Protein AF-0000000074394369 (afdb_homodimer)

Sequence (356 aa):
MKCSRYSTLLLHHICLQVWLAVSLITDALAASGQALIASSVSKGNYRSVKDITYFVLNIGFVMGVTLAAILGVSFGSIVTLFTKDIGVLAIARTGVLFVSASQPLNAFAFIVDGLHYGVSDFPYAAYSMMLVGILSSVIATCYEMASKDVARNTVAAKVAELLMRGLVFYFFALLFPFMKCSRYSTLLLHHICLQVWLAVSLITDALAASGQALIASSVSKGNYRSVKDITYFVLNIGFVMGVTLAAILGVSFGSIVTLFTKDIGVLAIARTGVLFVSASQPLNAFAFIVDGLHYGVSDFPYAAYSMMLVGILSSVIATCYEMASKDVARNTVAAKVAELLMRGLVFYFFALLFPF

InterPro domains:
  IPR044644 Multi antimicrobial extrusion protein DinF-like [PTHR42893] (12-144)

Nearest PDB structures (foldseek):
  6fhz-assembly1_A  TM=9.020E-01  e=2.696E-03  Pyrococcus furiosus DSM 3638
  3w4t-assembly1_A  TM=9.101E-01  e=5.252E-03  Pyrococcus furiosus DSM 3638
  7php-assembly1_A  TM=9.326E-01  e=1.362E-02  Vibrio cholerae RC385
  3vvo-assembly1_A  TM=8.816E-01  e=1.180E-02  Pyrococcus furiosus
  4mlb-assembly1_C  TM=8.398E-01  e=1.125E-02  Pyrococcus furiosus

Organism: Lactuca sativa (NCBI:txid4236)

pLDDT: mean 81.97, std 13.82, range [38.97, 98.06]

Radius of gyration: 20.99 Å; Cα contacts (8 Å, |Δi|>4): 431; chains: 2; bounding box: 43×58×52 Å

Solvent-accessible surface area (backbone atoms only — not comparable to full-atom values): 17787 Å² total; per-residue (Å²): 130,81,71,44,72,49,27,54,50,50,44,51,50,51,43,50,51,52,40,54,59,57,45,48,59,43,41,51,52,12,49,52,45,10,27,52,34,11,24,26,56,63,71,67,37,60,70,57,38,56,53,49,51,52,51,48,50,52,54,30,44,52,48,11,48,51,49,19,54,51,34,58,71,41,41,67,62,51,50,57,74,74,44,85,52,64,57,32,61,75,51,43,69,73,48,32,57,52,54,8,70,43,27,37,42,47,21,51,42,40,33,53,48,21,48,33,48,15,72,64,41,52,65,60,53,51,52,52,50,49,50,28,50,52,54,22,51,52,49,33,54,52,37,53,72,68,40,90,51,61,70,64,34,52,46,51,24,51,51,51,23,44,50,42,37,36,50,53,48,51,50,44,46,67,72,54,58,128,129,81,72,44,72,50,28,54,52,51,43,51,51,51,44,50,51,53,42,53,58,56,46,48,59,42,41,49,53,11,50,52,44,11,25,53,34,9,23,27,56,64,71,66,36,60,70,56,38,56,54,48,50,54,50,50,52,51,52,32,46,54,48,12,48,51,49,18,56,52,34,59,71,40,41,68,62,51,51,58,73,74,44,83,54,65,57,31,63,73,51,43,70,74,47,30,56,52,54,10,70,42,28,36,44,48,22,50,43,40,33,53,47,20,48,32,47,14,72,63,41,51,65,61,51,50,52,52,50,49,52,28,50,52,54,24,50,52,48,35,53,51,38,53,72,66,40,90,52,59,69,63,36,51,47,51,24,51,52,51,24,45,52,43,38,36,47,52,49,52,51,44,46,68,72,55,59,127

Secondary structure (DSSP, 8-state):
----HHHHHHHHHHHHHHHHHHHHHHHHHHHHHHHHHHHHHHTT-HHHHHHHHHHHHHHHHHHHHHHHHHHHHHHHHHHHHH---HHHHHHTHHHHHHHHHTHHHHHHHHHHHHHHHHTT-HHHHHHHHHHHHHHHHHHHHHHHHH-S-HHHHHHHHHHHHHHHHHHHHHHHHHHS--/----HHHHHHHHHHHHHHHHHHHHHHHHHHHHHHHHHHHHHHTT-HHHHHHHHHHHHHHHHHHHHHHHHHHHHHHHHHHHHH---HHHHHHTHHHHHHHHHTHHHHHHHHHHHHHHHHTT-HHHHHHHHHHHHHHHHHHHHHHHHH-S-HHHHHHHHHHHHHHHHHHHHHHHHHHS--

Structure (mmCIF, N/CA/C/O backbone):
data_AF-0000000074394369-model_v1
#
loop_
_entity.id
_entity.type
_entity.pdbx_description
1 polymer 'Protein DETOXIFICATION'
#
loop_
_atom_site.group_PDB
_atom_site.id
_atom_site.type_symbol
_atom_site.label_atom_id
_atom_site.label_alt_id
_atom_site.label_comp_id
_atom_site.label_asym_id
_atom_site.label_entity_id
_atom_site.label_seq_id
_atom_site.pdbx_PDB_ins_code
_atom_site.Cartn_x
_atom_site.Cartn_y
_atom_site.Cartn_z
_atom_site.occupancy
_atom_site.B_iso_or_equiv
_atom_site.auth_seq_id
_atom_site.auth_comp_id
_atom_site.auth_asym_id
_atom_site.auth_atom_id
_atom_site.pdbx_PDB_model_num
ATOM 1 N N . MET A 1 1 ? 12.969 28.469 16.016 1 38.97 1 MET A N 1
ATOM 2 C CA . MET A 1 1 ? 11.727 28.562 15.242 1 38.97 1 MET A CA 1
ATOM 3 C C . MET A 1 1 ? 10.867 27.312 15.438 1 38.97 1 MET A C 1
ATOM 5 O O . MET A 1 1 ? 11.344 26.203 15.25 1 38.97 1 MET A O 1
ATOM 9 N N . LYS A 1 2 ? 10.039 27.312 16.359 1 51.91 2 LYS A N 1
ATOM 10 C CA . LYS A 1 2 ? 9.266 26.188 16.875 1 51.91 2 LYS A CA 1
ATOM 11 C C . LYS A 1 2 ? 8.523 25.469 15.766 1 51.91 2 LYS A C 1
ATOM 13 O O . LYS A 1 2 ? 7.793 26.094 14.984 1 51.91 2 LYS A O 1
ATOM 18 N N . CYS A 1 3 ? 9.07 24.438 15.289 1 58.81 3 CYS A N 1
ATOM 19 C CA . CYS A 1 3 ? 8.453 23.641 14.25 1 58.81 3 CYS A CA 1
ATOM 20 C C . CYS A 1 3 ? 6.98 23.375 14.562 1 58.81 3 CYS A C 1
ATOM 22 O O . CYS A 1 3 ? 6.652 22.828 15.617 1 58.81 3 CYS A O 1
ATOM 24 N N . SER A 1 4 ? 6.109 24.078 13.812 1 82.19 4 SER A N 1
ATOM 25 C CA . SER A 1 4 ? 4.664 24.016 14.016 1 82.19 4 SER A CA 1
ATOM 26 C C . SER A 1 4 ? 4.133 22.609 13.805 1 82.19 4 SER A C 1
ATOM 28 O O . SER A 1 4 ? 4.809 21.766 13.195 1 82.19 4 SER A O 1
ATOM 30 N N . ARG A 1 5 ? 3.158 22.219 14.555 1 83.94 5 ARG A N 1
ATOM 31 C CA . ARG A 1 5 ? 2.469 20.938 14.375 1 83.94 5 ARG A CA 1
ATOM 32 C C . ARG A 1 5 ? 2.146 20.688 12.906 1 83.94 5 ARG A C 1
ATOM 34 O O . ARG A 1 5 ? 2.189 19.547 12.445 1 83.94 5 ARG A O 1
ATOM 41 N N . TYR A 1 6 ? 1.922 21.734 12.227 1 87.69 6 TYR A N 1
ATOM 42 C CA . TYR A 1 6 ? 1.624 21.625 10.797 1 87.69 6 TYR A CA 1
ATOM 43 C C . TYR A 1 6 ? 2.846 21.156 10.023 1 87.69 6 TYR A C 1
ATOM 45 O O . TYR A 1 6 ? 2.748 20.234 9.203 1 87.69 6 TYR A O 1
ATOM 53 N N . SER A 1 7 ? 3.936 21.766 10.289 1 88.62 7 SER A N 1
ATOM 54 C CA . SER A 1 7 ? 5.156 21.438 9.562 1 88.62 7 SER A CA 1
ATOM 55 C C . SER A 1 7 ? 5.574 20 9.805 1 88.62 7 SER A C 1
ATOM 57 O O . SER A 1 7 ? 6 19.297 8.875 1 88.62 7 SER A O 1
ATOM 59 N N . THR A 1 8 ? 5.414 19.547 11.008 1 86.31 8 THR A N 1
ATOM 60 C CA . THR A 1 8 ? 5.77 18.188 11.352 1 86.31 8 THR A CA 1
ATOM 61 C C . THR A 1 8 ? 4.828 17.188 10.664 1 86.31 8 THR A C 1
ATOM 63 O O . THR A 1 8 ? 5.277 16.188 10.109 1 86.31 8 THR A O 1
ATOM 66 N N . LEU A 1 9 ? 3.555 17.5 10.719 1 88.19 9 LEU A N 1
ATOM 67 C CA . LEU A 1 9 ? 2.572 16.625 10.086 1 88.19 9 LEU A CA 1
ATOM 68 C C . LEU A 1 9 ? 2.787 16.562 8.578 1 88.19 9 LEU A C 1
ATOM 70 O O . LEU A 1 9 ? 2.693 15.5 7.969 1 88.19 9 LEU A O 1
ATOM 74 N N . LEU A 1 10 ? 3.059 17.656 7.992 1 89.81 10 LEU A N 1
ATOM 75 C CA . LEU A 1 10 ? 3.266 17.719 6.547 1 89.81 10 LEU A CA 1
ATOM 76 C C . LEU A 1 10 ? 4.516 16.938 6.148 1 89.81 10 LEU A C 1
ATOM 78 O O . LEU A 1 10 ? 4.512 16.203 5.156 1 89.81 10 LEU A O 1
ATOM 82 N N . LEU A 1 11 ? 5.52 17.109 6.891 1 89.31 11 LEU A N 1
ATOM 83 C CA . LEU A 1 11 ? 6.727 16.344 6.594 1 89.31 11 LEU A CA 1
ATOM 84 C C . LEU A 1 11 ? 6.461 14.844 6.691 1 89.31 11 LEU A C 1
ATOM 86 O O . LEU A 1 11 ? 6.887 14.078 5.828 1 89.31 11 LEU A O 1
ATOM 90 N N . HIS A 1 12 ? 5.766 14.438 7.746 1 87 12 HIS A N 1
ATOM 91 C CA . HIS A 1 12 ? 5.422 13.023 7.898 1 87 12 HIS A CA 1
ATOM 92 C C . HIS A 1 12 ? 4.605 12.523 6.711 1 87 12 HIS A C 1
ATOM 94 O O . HIS A 1 12 ? 4.824 11.414 6.23 1 87 12 HIS A O 1
ATOM 100 N N . HIS A 1 13 ? 3.73 13.281 6.324 1 88 13 HIS A N 1
ATOM 101 C CA . HIS A 1 13 ? 2.916 12.93 5.168 1 88 13 HIS A CA 1
ATOM 102 C C . HIS A 1 13 ? 3.775 12.742 3.92 1 88 13 HIS A C 1
ATOM 104 O O . HIS A 1 13 ? 3.59 11.781 3.168 1 88 13 HIS A O 1
ATOM 110 N N . ILE A 1 14 ? 4.672 13.648 3.699 1 89.69 14 ILE A N 1
ATOM 111 C CA . ILE A 1 14 ? 5.562 13.562 2.547 1 89.69 14 ILE A CA 1
ATOM 112 C C . ILE A 1 14 ? 6.418 12.305 2.645 1 89.69 14 ILE A C 1
ATOM 114 O O . ILE A 1 14 ? 6.57 11.57 1.663 1 89.69 14 ILE A O 1
ATOM 118 N N . CYS A 1 15 ? 6.914 12.055 3.83 1 89.5 15 CYS A N 1
ATOM 119 C CA . CYS A 1 15 ? 7.719 10.859 4.047 1 89.5 15 CYS A CA 1
ATOM 120 C C . CYS A 1 15 ? 6.93 9.602 3.703 1 89.5 15 CYS A C 1
ATOM 122 O O . CYS A 1 15 ? 7.434 8.719 3.014 1 89.5 15 CYS A O 1
ATOM 124 N N . LEU A 1 16 ? 5.711 9.578 4.133 1 87.12 16 LEU A N 1
ATOM 125 C CA . LEU A 1 16 ? 4.867 8.414 3.881 1 87.12 16 LEU A CA 1
ATOM 126 C C . LEU A 1 16 ? 4.59 8.258 2.389 1 87.12 16 LEU A C 1
ATOM 128 O O . LEU A 1 16 ? 4.594 7.145 1.868 1 87.12 16 LEU A O 1
ATOM 132 N N . GLN A 1 17 ? 4.371 9.297 1.741 1 88.5 17 GLN A N 1
ATOM 133 C CA . GLN A 1 17 ? 4.07 9.242 0.314 1 88.5 17 GLN A CA 1
ATOM 134 C C . GLN A 1 17 ? 5.262 8.719 -0.478 1 88.5 17 GLN A C 1
ATOM 136 O O . GLN A 1 17 ? 5.105 7.867 -1.355 1 88.5 17 GLN A O 1
ATOM 141 N N . VAL A 1 18 ? 6.371 9.25 -0.17 1 91.19 18 VAL A N 1
ATOM 142 C CA . VAL A 1 18 ? 7.578 8.82 -0.868 1 91.19 18 VAL A CA 1
ATOM 143 C C . VAL A 1 18 ? 7.879 7.359 -0.521 1 91.19 18 VAL A C 1
ATOM 145 O O . VAL A 1 18 ? 8.211 6.562 -1.399 1 91.19 18 VAL A O 1
ATOM 148 N N . TRP A 1 19 ? 7.695 7.074 0.714 1 89.12 19 TRP A N 1
ATOM 149 C CA . TRP A 1 19 ? 7.922 5.707 1.177 1 89.12 19 TRP A CA 1
ATOM 150 C C . TRP A 1 19 ? 7 4.73 0.453 1 89.12 19 TRP A C 1
ATOM 152 O O . TRP A 1 19 ? 7.449 3.691 -0.036 1 89.12 19 TRP A O 1
ATOM 162 N N . LEU A 1 20 ? 5.785 5.039 0.35 1 86.44 20 LEU A N 1
ATOM 163 C CA . LEU A 1 20 ? 4.816 4.188 -0.329 1 86.44 20 LEU A CA 1
ATOM 164 C C . LEU A 1 20 ? 5.168 4.035 -1.806 1 86.44 20 LEU A C 1
ATOM 16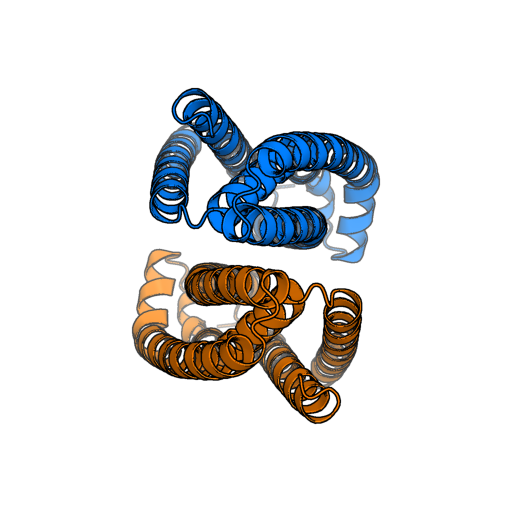6 O O . LEU A 1 20 ? 5.109 2.93 -2.35 1 86.44 20 LEU A O 1
ATOM 170 N N . ALA A 1 21 ? 5.543 5.109 -2.449 1 88 21 ALA A N 1
ATOM 171 C CA . ALA A 1 21 ? 5.871 5.09 -3.871 1 88 21 ALA A CA 1
ATOM 172 C C . ALA A 1 21 ? 7.055 4.168 -4.148 1 88 21 ALA A C 1
ATOM 174 O O . ALA A 1 21 ? 7 3.338 -5.062 1 88 21 ALA A O 1
ATOM 175 N N . VAL A 1 22 ? 8.023 4.312 -3.34 1 92.06 22 VAL A N 1
ATOM 176 C CA . VAL A 1 22 ? 9.234 3.529 -3.557 1 92.06 22 VAL A CA 1
ATOM 177 C C . VAL A 1 22 ? 8.984 2.072 -3.174 1 92.06 22 VAL A C 1
ATOM 179 O O . VAL A 1 22 ? 9.555 1.158 -3.773 1 92.06 22 VAL A O 1
ATOM 182 N N . SER A 1 23 ? 8.125 1.867 -2.219 1 88.31 23 SER A N 1
ATOM 183 C CA . SER A 1 23 ? 7.801 0.513 -1.784 1 88.31 23 SER A CA 1
ATOM 184 C C . SER A 1 23 ? 7.117 -0.277 -2.896 1 88.31 23 SER A C 1
ATOM 186 O O . SER A 1 23 ? 7.184 -1.508 -2.922 1 88.31 23 SER A O 1
ATOM 188 N N . LEU A 1 24 ? 6.543 0.427 -3.824 1 88.31 24 LEU A N 1
ATOM 189 C CA . LEU A 1 24 ? 5.883 -0.247 -4.938 1 88.31 24 LEU A CA 1
ATOM 190 C C . LEU A 1 24 ? 6.898 -0.97 -5.816 1 88.31 24 LEU A C 1
ATOM 192 O O . LEU A 1 24 ? 6.586 -2.002 -6.414 1 88.31 24 LEU A O 1
ATOM 196 N N . ILE A 1 25 ? 8.102 -0.439 -5.871 1 91.19 25 ILE A N 1
ATOM 197 C CA . ILE A 1 25 ? 9.164 -1.073 -6.652 1 91.19 25 ILE A CA 1
ATOM 198 C C . ILE A 1 25 ? 9.5 -2.438 -6.055 1 91.19 25 ILE A C 1
ATOM 200 O O . ILE A 1 25 ? 9.555 -3.439 -6.773 1 91.19 25 ILE A O 1
ATOM 204 N N . THR A 1 26 ? 9.664 -2.445 -4.781 1 91.31 26 THR A N 1
ATOM 205 C CA . THR A 1 26 ? 9.984 -3.693 -4.098 1 91.31 26 THR A CA 1
ATOM 206 C C . THR A 1 26 ? 8.781 -4.637 -4.098 1 91.31 26 THR A C 1
ATOM 208 O O . THR A 1 26 ? 8.945 -5.855 -4.172 1 91.31 26 THR A O 1
ATOM 211 N N . ASP A 1 27 ? 7.672 -4.098 -3.996 1 90.25 27 ASP A N 1
ATOM 212 C CA . ASP A 1 27 ? 6.449 -4.895 -4.031 1 90.25 27 ASP A CA 1
ATOM 213 C C . ASP A 1 27 ? 6.305 -5.621 -5.367 1 90.25 27 ASP A C 1
ATOM 215 O O . ASP A 1 27 ? 5.836 -6.758 -5.414 1 90.25 27 ASP A O 1
ATOM 219 N N . ALA A 1 28 ? 6.676 -4.926 -6.422 1 90.62 28 ALA A N 1
ATOM 220 C CA . ALA A 1 28 ? 6.645 -5.547 -7.746 1 90.62 28 ALA A CA 1
ATOM 221 C C . ALA A 1 28 ? 7.562 -6.762 -7.805 1 90.62 28 ALA A C 1
ATOM 223 O O . ALA A 1 28 ? 7.195 -7.797 -8.367 1 90.62 28 ALA A O 1
ATOM 224 N N . LEU A 1 29 ? 8.695 -6.594 -7.285 1 93.56 29 LEU A N 1
ATOM 225 C CA . LEU A 1 29 ? 9.609 -7.73 -7.23 1 93.56 29 LEU A CA 1
ATOM 226 C C . LEU A 1 29 ? 9.016 -8.859 -6.395 1 93.56 29 LEU A C 1
ATOM 228 O O . LEU A 1 29 ? 9.094 -10.031 -6.785 1 93.56 29 LEU A O 1
ATOM 232 N N . ALA A 1 30 ? 8.445 -8.516 -5.262 1 92.69 30 ALA A N 1
ATOM 233 C CA . ALA A 1 30 ? 7.809 -9.5 -4.398 1 92.69 30 ALA A CA 1
ATOM 234 C C . ALA A 1 30 ? 6.684 -10.227 -5.133 1 92.69 30 ALA A C 1
ATOM 236 O O . ALA A 1 30 ? 6.547 -11.445 -5.02 1 92.69 30 ALA A O 1
ATOM 237 N N . ALA A 1 31 ? 5.949 -9.492 -5.855 1 92.56 31 ALA A N 1
ATOM 238 C CA . ALA A 1 31 ? 4.832 -10.062 -6.602 1 92.56 31 ALA A CA 1
ATOM 239 C C . ALA A 1 31 ? 5.324 -11.031 -7.676 1 92.56 31 ALA A C 1
ATOM 241 O O . ALA A 1 31 ? 4.699 -12.062 -7.922 1 92.56 31 ALA A O 1
ATOM 242 N N . SER A 1 32 ? 6.359 -10.672 -8.359 1 93.31 32 SER A N 1
ATOM 243 C CA . SER A 1 32 ? 6.945 -11.562 -9.352 1 93.31 32 SER A CA 1
ATOM 244 C C . SER A 1 32 ? 7.422 -12.867 -8.711 1 93.31 32 SER A C 1
ATOM 246 O O . SER A 1 32 ? 7.184 -13.945 -9.242 1 93.31 32 SER A O 1
ATOM 248 N N . GLY A 1 33 ? 8.125 -12.695 -7.574 1 93.81 33 GLY A N 1
ATOM 249 C CA . GLY A 1 33 ? 8.539 -13.891 -6.848 1 93.81 33 GLY A CA 1
ATOM 250 C C . GLY A 1 33 ? 7.375 -14.75 -6.402 1 93.81 33 GLY A C 1
ATOM 251 O O . GLY A 1 33 ? 7.445 -15.977 -6.469 1 93.81 33 GLY A O 1
ATOM 252 N N . GLN A 1 34 ? 6.383 -14.125 -5.977 1 92.62 34 GLN A N 1
ATOM 253 C CA . GLN A 1 34 ? 5.176 -14.82 -5.547 1 92.62 34 GLN A CA 1
ATOM 254 C C . GLN A 1 34 ? 4.586 -15.648 -6.688 1 92.62 34 GLN A C 1
ATOM 256 O O . GLN A 1 34 ? 4.219 -16.812 -6.488 1 92.62 34 GLN A O 1
ATOM 261 N N . ALA A 1 35 ? 4.461 -15.102 -7.84 1 92.62 35 ALA A N 1
ATOM 262 C CA . ALA A 1 35 ? 3.9 -15.797 -8.992 1 92.62 35 ALA A CA 1
ATOM 263 C C . ALA A 1 35 ? 4.762 -17 -9.383 1 92.62 35 ALA A C 1
ATOM 265 O O . ALA A 1 35 ? 4.238 -18.078 -9.695 1 92.62 35 ALA A O 1
ATOM 266 N N . LEU A 1 36 ? 6.047 -16.812 -9.406 1 92.56 36 LEU A N 1
ATOM 267 C CA . LEU A 1 36 ? 6.969 -17.891 -9.773 1 92.56 36 LEU A CA 1
ATOM 268 C C . LEU A 1 36 ? 6.902 -19.031 -8.766 1 92.56 36 LEU A C 1
ATOM 270 O O . LEU A 1 36 ? 6.902 -20.203 -9.148 1 92.56 36 LEU A O 1
ATOM 274 N N . ILE A 1 37 ? 6.828 -18.625 -7.496 1 93.56 37 ILE A N 1
ATOM 275 C CA . ILE A 1 37 ? 6.762 -19.625 -6.438 1 93.56 37 ILE A CA 1
ATOM 276 C C . ILE A 1 37 ? 5.449 -20.391 -6.539 1 93.56 37 ILE A C 1
ATOM 278 O O . ILE A 1 37 ? 5.438 -21.625 -6.457 1 93.56 37 ILE A O 1
ATOM 282 N N . ALA A 1 38 ? 4.383 -19.719 -6.719 1 92.75 38 ALA A N 1
ATOM 283 C CA . ALA A 1 38 ? 3.08 -20.375 -6.863 1 92.75 38 ALA A CA 1
ATOM 284 C C . ALA A 1 38 ? 3.084 -21.359 -8.031 1 92.75 38 ALA A C 1
ATOM 286 O O . ALA A 1 38 ? 2.568 -22.469 -7.914 1 92.75 38 ALA A O 1
ATOM 287 N N . SER A 1 39 ? 3.65 -20.953 -9.125 1 92.81 39 SER A N 1
ATOM 288 C CA . SER A 1 39 ? 3.756 -21.797 -10.312 1 92.81 39 SER A CA 1
ATOM 289 C C . SER A 1 39 ? 4.57 -23.047 -10.031 1 92.81 39 SER A C 1
ATOM 291 O O . SER A 1 39 ? 4.168 -24.156 -10.398 1 92.81 39 SER A O 1
ATOM 293 N N . SER A 1 40 ? 5.672 -22.828 -9.414 1 92.94 40 SER A N 1
ATOM 294 C CA . SER A 1 40 ? 6.574 -23.953 -9.141 1 92.94 40 SER A CA 1
ATOM 295 C C . SER A 1 40 ? 5.953 -24.938 -8.164 1 92.94 40 SER A C 1
ATOM 297 O O . SER A 1 40 ? 6.051 -26.156 -8.352 1 92.94 40 SER A O 1
ATOM 299 N N . VAL A 1 41 ? 5.375 -24.484 -7.141 1 91.19 41 VAL A N 1
ATOM 300 C CA . VAL A 1 41 ? 4.73 -25.328 -6.137 1 91.19 41 VAL A CA 1
ATOM 301 C C . VAL A 1 41 ? 3.609 -26.141 -6.785 1 91.19 41 VAL A C 1
ATOM 303 O O . VAL A 1 41 ? 3.455 -27.328 -6.512 1 91.19 41 VAL A O 1
ATOM 306 N N . SER A 1 42 ? 2.896 -25.484 -7.645 1 90.31 42 SER A N 1
ATOM 307 C CA . SER A 1 42 ? 1.781 -26.156 -8.305 1 90.31 42 SER A CA 1
ATOM 308 C C . SER A 1 42 ? 2.273 -27.281 -9.211 1 90.31 42 SER A C 1
ATOM 310 O O . SER A 1 42 ? 1.58 -28.281 -9.406 1 90.31 42 SER A O 1
ATOM 312 N N . LYS A 1 43 ? 3.385 -27.109 -9.719 1 92.25 43 LYS A N 1
ATOM 313 C CA . LYS A 1 43 ? 3.973 -28.109 -10.602 1 92.25 43 LYS A CA 1
ATOM 314 C C . LYS A 1 43 ? 4.699 -29.188 -9.797 1 92.25 43 LYS A C 1
ATOM 316 O O . LYS A 1 43 ? 5.207 -30.156 -10.367 1 92.25 43 LYS A O 1
ATOM 321 N N . GLY A 1 44 ? 4.859 -28.969 -8.516 1 91.06 44 GLY A N 1
ATOM 322 C CA . GLY A 1 44 ? 5.566 -29.906 -7.664 1 91.06 44 GLY A CA 1
ATOM 323 C C . GLY A 1 44 ? 7.074 -29.797 -7.777 1 91.06 44 GLY A C 1
ATOM 324 O O . GLY A 1 44 ? 7.797 -30.75 -7.469 1 91.06 44 GLY A O 1
ATOM 325 N N . ASN A 1 45 ? 7.551 -28.75 -8.32 1 89.62 45 ASN A N 1
ATOM 326 C CA . ASN A 1 45 ? 8.984 -28.516 -8.492 1 89.62 45 ASN A CA 1
ATOM 327 C C . ASN A 1 45 ? 9.57 -27.75 -7.316 1 89.62 45 ASN A C 1
ATOM 329 O O . ASN A 1 45 ? 9.914 -26.578 -7.449 1 89.62 45 ASN A O 1
ATOM 333 N N . TYR A 1 46 ? 9.898 -28.328 -6.246 1 86.12 46 TYR A N 1
ATOM 334 C CA . TYR A 1 46 ? 10.297 -27.688 -5 1 86.12 46 TYR A CA 1
ATOM 335 C C . TYR A 1 46 ? 11.742 -27.219 -5.062 1 86.12 46 TYR A C 1
ATOM 337 O O . TYR A 1 46 ? 12.133 -26.281 -4.371 1 86.12 46 TYR A O 1
ATOM 345 N N . ARG A 1 47 ? 12.555 -27.891 -5.852 1 86.44 47 ARG A N 1
ATOM 346 C CA . ARG A 1 47 ? 13.93 -27.438 -6.043 1 86.44 47 ARG A CA 1
ATOM 347 C C . ARG A 1 47 ? 13.961 -26.031 -6.641 1 86.44 47 ARG A C 1
ATOM 349 O O . ARG A 1 47 ? 14.742 -25.188 -6.215 1 86.44 47 ARG A O 1
ATOM 356 N N . SER A 1 48 ? 13.039 -25.844 -7.523 1 90.75 48 SER A N 1
ATOM 357 C CA . SER A 1 48 ? 12.938 -24.531 -8.156 1 90.75 48 SER A CA 1
ATOM 358 C C . SER A 1 48 ? 12.484 -23.469 -7.164 1 90.75 48 SER A C 1
ATOM 360 O O . SER A 1 48 ? 12.898 -22.312 -7.254 1 90.75 48 SER A O 1
ATOM 362 N N . VAL A 1 49 ? 11.773 -23.875 -6.172 1 90.94 49 VAL A N 1
ATOM 363 C CA . VAL A 1 49 ? 11.266 -22.953 -5.176 1 90.94 49 VAL A CA 1
ATOM 364 C C . VAL A 1 49 ? 12.422 -22.344 -4.379 1 90.94 49 VAL A C 1
ATOM 366 O O . VAL A 1 49 ? 12.477 -21.141 -4.156 1 90.94 49 VAL A O 1
ATOM 369 N N . LYS A 1 50 ? 13.367 -23.125 -3.984 1 89.75 50 LYS A N 1
ATOM 370 C CA . LYS A 1 50 ? 14.523 -22.656 -3.229 1 89.75 50 LYS A CA 1
ATOM 371 C C . LYS A 1 50 ? 15.383 -21.703 -4.062 1 89.75 50 LYS A C 1
ATOM 373 O O . LYS A 1 50 ? 15.805 -20.656 -3.574 1 89.75 50 LYS A O 1
ATOM 378 N N . ASP A 1 51 ? 15.57 -22.094 -5.262 1 92.69 51 ASP A N 1
ATOM 379 C CA . ASP A 1 51 ? 16.375 -21.281 -6.16 1 92.69 51 ASP A CA 1
ATOM 380 C C . ASP A 1 51 ? 15.719 -19.922 -6.391 1 92.69 51 ASP A C 1
ATOM 382 O O . ASP A 1 51 ? 16.391 -18.891 -6.367 1 92.69 51 ASP A O 1
ATOM 386 N N . ILE A 1 52 ? 14.43 -19.938 -6.566 1 92.81 52 ILE A N 1
ATOM 387 C CA . ILE A 1 52 ? 13.68 -18.703 -6.773 1 92.81 52 ILE A CA 1
ATOM 388 C C . ILE A 1 52 ? 13.766 -17.828 -5.523 1 92.81 52 ILE A C 1
ATOM 390 O O . ILE A 1 52 ? 13.984 -16.625 -5.613 1 92.81 52 ILE A O 1
ATOM 394 N N . THR A 1 53 ? 13.633 -18.422 -4.391 1 91.5 53 THR A N 1
ATOM 395 C CA . THR A 1 53 ? 13.68 -17.703 -3.117 1 91.5 53 THR A CA 1
ATOM 396 C C . THR A 1 53 ? 15.016 -16.984 -2.953 1 91.5 53 THR A C 1
ATOM 398 O O . THR A 1 53 ? 15.047 -15.789 -2.662 1 91.5 53 THR A O 1
ATOM 401 N N . TYR A 1 54 ? 16.078 -17.641 -3.205 1 91.12 54 TYR A N 1
ATOM 402 C CA . TYR A 1 54 ? 17.406 -17.047 -3.059 1 91.12 54 TYR A CA 1
ATOM 403 C C . TYR A 1 54 ? 17.609 -15.938 -4.082 1 91.12 54 TYR A C 1
ATOM 405 O O . TYR A 1 54 ? 18.172 -14.883 -3.758 1 91.12 54 TYR A O 1
ATOM 413 N N . PHE A 1 55 ? 17.203 -16.219 -5.223 1 93.62 55 PHE A N 1
ATOM 414 C CA . PHE A 1 55 ? 17.344 -15.242 -6.301 1 93.62 55 PHE A CA 1
ATOM 415 C C . PHE A 1 55 ? 16.594 -13.953 -5.977 1 93.62 55 PHE A C 1
ATOM 417 O O . PHE A 1 55 ? 17.172 -12.867 -6.043 1 93.62 55 PHE A O 1
ATOM 424 N N . VAL A 1 56 ? 15.344 -14.086 -5.559 1 94.56 56 VAL A N 1
ATOM 425 C CA . VAL A 1 56 ? 14.5 -12.922 -5.312 1 94.56 56 VAL A CA 1
ATOM 426 C C . VAL A 1 56 ? 14.984 -12.18 -4.07 1 94.56 56 VAL A C 1
ATOM 428 O O . VAL A 1 56 ? 14.969 -10.945 -4.031 1 94.56 56 VAL A O 1
ATOM 431 N N . LEU A 1 57 ? 15.461 -12.859 -3.076 1 91.94 57 LEU A N 1
ATOM 432 C CA . LEU A 1 57 ? 15.992 -12.234 -1.869 1 91.94 57 LEU A CA 1
ATOM 433 C C . LEU A 1 57 ? 17.25 -11.438 -2.176 1 91.94 57 LEU A C 1
ATOM 435 O O . LEU A 1 57 ? 17.438 -10.328 -1.666 1 91.94 57 LEU A O 1
ATOM 439 N N . ASN A 1 58 ? 18.062 -12.008 -3.002 1 94.25 58 ASN A N 1
ATOM 440 C CA . ASN A 1 58 ? 19.297 -11.32 -3.367 1 94.25 58 ASN A CA 1
ATOM 441 C C . ASN A 1 58 ? 19.031 -10.055 -4.176 1 94.25 58 ASN A C 1
ATOM 443 O O . ASN A 1 58 ? 19.578 -8.992 -3.885 1 94.25 58 ASN A O 1
ATOM 447 N N . ILE A 1 59 ? 18.188 -10.141 -5.137 1 96.88 59 ILE A N 1
ATOM 448 C CA . ILE A 1 59 ? 17.844 -8.984 -5.945 1 96.88 59 ILE A CA 1
ATOM 449 C C . ILE A 1 59 ? 17.141 -7.938 -5.07 1 96.88 59 ILE A C 1
ATOM 451 O O . ILE A 1 59 ? 17.375 -6.734 -5.234 1 96.88 59 ILE A O 1
ATOM 455 N N . GLY A 1 60 ? 16.281 -8.438 -4.203 1 94.94 60 GLY A N 1
ATOM 456 C CA . GLY A 1 60 ? 15.609 -7.535 -3.273 1 94.94 60 GLY A CA 1
ATOM 457 C C . GLY A 1 60 ? 16.578 -6.773 -2.387 1 94.94 60 GLY A C 1
ATOM 458 O O . GLY A 1 60 ? 16.391 -5.582 -2.133 1 94.94 60 GLY A O 1
ATOM 459 N N . PHE A 1 61 ? 17.562 -7.422 -1.893 1 93.12 61 PHE A N 1
ATOM 460 C CA . PHE A 1 61 ? 18.578 -6.777 -1.058 1 93.12 61 PHE A CA 1
ATOM 461 C C . PHE A 1 61 ? 19.312 -5.688 -1.832 1 93.12 61 PHE A C 1
ATOM 463 O O . PHE A 1 61 ? 19.469 -4.566 -1.34 1 93.12 61 PHE A O 1
ATOM 470 N N . VAL A 1 62 ? 19.688 -6 -2.996 1 97.25 62 VAL A N 1
ATOM 471 C CA . VAL A 1 62 ? 20.391 -5.047 -3.848 1 97.25 62 VAL A CA 1
ATOM 472 C C . VAL A 1 62 ? 19.484 -3.857 -4.152 1 97.25 62 VAL A C 1
ATOM 474 O O . VAL A 1 62 ? 19.922 -2.705 -4.09 1 97.25 62 VAL A O 1
ATOM 477 N N . MET A 1 63 ? 18.281 -4.145 -4.414 1 97.25 63 MET A N 1
ATOM 478 C CA . MET A 1 63 ? 17.312 -3.094 -4.703 1 97.25 63 MET A CA 1
ATOM 479 C C . MET A 1 63 ? 17.078 -2.207 -3.482 1 97.25 63 MET A C 1
ATOM 481 O O . MET A 1 63 ? 17.062 -0.98 -3.598 1 97.25 63 MET A O 1
ATOM 485 N N . GLY A 1 64 ? 16.938 -2.834 -2.352 1 94.88 64 GLY A N 1
ATOM 486 C CA . GLY A 1 64 ? 16.75 -2.078 -1.122 1 94.88 64 GLY A CA 1
ATOM 487 C C . GLY A 1 64 ? 17.906 -1.142 -0.824 1 94.88 64 GLY A C 1
ATOM 488 O O . GLY A 1 64 ? 17.703 0.023 -0.479 1 94.88 64 GLY A O 1
ATOM 489 N N . VAL A 1 65 ? 19.094 -1.626 -1.021 1 96.56 65 VAL A N 1
ATOM 490 C CA . VAL A 1 65 ? 20.281 -0.831 -0.762 1 96.56 65 VAL A CA 1
ATOM 491 C C . VAL A 1 65 ? 20.391 0.299 -1.784 1 96.56 65 VAL A C 1
ATOM 493 O O . VAL A 1 65 ? 20.719 1.435 -1.433 1 96.56 65 VAL A O 1
ATOM 496 N N . THR A 1 66 ? 20.094 -0.008 -3.002 1 98.06 66 THR A N 1
ATOM 497 C CA . THR A 1 66 ? 20.141 0.992 -4.062 1 98.06 66 THR A CA 1
ATOM 498 C C . THR A 1 66 ? 19.109 2.094 -3.809 1 98.06 66 THR A C 1
ATOM 500 O O . THR A 1 66 ? 19.422 3.279 -3.934 1 98.06 66 THR A O 1
ATOM 503 N N . LEU A 1 67 ? 17.953 1.71 -3.396 1 97.12 67 LEU A N 1
ATOM 504 C CA . LEU A 1 67 ? 16.906 2.686 -3.113 1 97.12 67 LEU A CA 1
ATOM 505 C C . LEU A 1 67 ? 17.266 3.541 -1.906 1 97.12 67 LEU A C 1
ATOM 507 O O . LEU A 1 67 ? 17 4.742 -1.886 1 97.12 67 LEU A O 1
ATOM 511 N N . ALA A 1 68 ? 17.859 2.889 -0.941 1 95.5 68 ALA A N 1
ATOM 512 C CA . ALA A 1 68 ? 18.328 3.629 0.232 1 95.5 68 ALA A CA 1
ATOM 513 C C . ALA A 1 68 ? 19.344 4.699 -0.157 1 9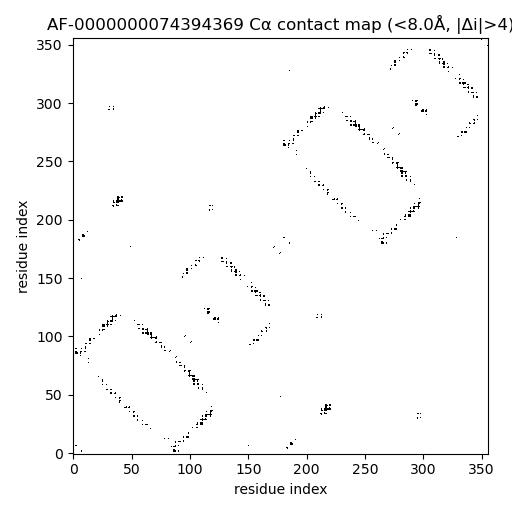5.5 68 ALA A C 1
ATOM 515 O O . ALA A 1 68 ? 19.25 5.844 0.293 1 95.5 68 ALA A O 1
ATOM 516 N N . ALA A 1 69 ? 20.266 4.34 -0.98 1 97.38 69 ALA A N 1
ATOM 517 C CA . ALA A 1 69 ? 21.297 5.27 -1.423 1 97.38 69 ALA A CA 1
ATOM 518 C C . ALA A 1 69 ? 20.703 6.414 -2.236 1 97.38 69 ALA A C 1
ATOM 520 O O . ALA A 1 69 ? 21.016 7.582 -2 1 97.38 69 ALA A O 1
ATOM 521 N N . ILE A 1 70 ? 19.812 6.105 -3.123 1 97.56 70 ILE A N 1
ATOM 522 C CA . ILE A 1 70 ? 19.203 7.105 -3.986 1 97.56 70 ILE A CA 1
ATOM 523 C C . ILE A 1 70 ? 18.375 8.086 -3.145 1 97.56 70 ILE A C 1
ATOM 525 O O . ILE A 1 70 ? 18.5 9.297 -3.311 1 97.56 70 ILE A O 1
ATOM 529 N N . LEU A 1 71 ? 17.609 7.551 -2.236 1 96.12 71 LEU A N 1
ATOM 530 C CA . LEU A 1 71 ? 16.75 8.398 -1.403 1 96.12 71 LEU A CA 1
ATOM 531 C C . LEU A 1 71 ? 17.594 9.195 -0.408 1 96.12 71 LEU A C 1
ATOM 533 O O . LEU A 1 71 ? 17.25 10.328 -0.067 1 96.12 71 LEU A O 1
ATOM 537 N N . GLY A 1 72 ? 18.672 8.594 0.074 1 95.06 72 GLY A N 1
ATOM 538 C CA . GLY A 1 72 ? 19.562 9.305 0.982 1 95.06 72 GLY A CA 1
ATOM 539 C C . GLY A 1 72 ? 20.078 10.602 0.409 1 95.06 72 GLY A C 1
ATOM 540 O O . GLY A 1 72 ? 20.188 11.602 1.123 1 95.06 72 GLY A O 1
ATOM 541 N N . VAL A 1 73 ? 20.25 10.656 -0.858 1 95.5 73 VAL A N 1
ATOM 542 C CA . VAL A 1 73 ? 20.828 11.844 -1.483 1 95.5 73 VAL A CA 1
ATOM 543 C C . VAL A 1 73 ? 19.719 12.719 -2.055 1 95.5 73 VAL A C 1
ATOM 545 O O . VAL A 1 73 ? 19.875 13.938 -2.156 1 95.5 73 VAL A O 1
ATOM 548 N N . SER A 1 74 ? 18.609 12.148 -2.42 1 95.44 74 SER A N 1
ATOM 549 C CA . SER A 1 74 ? 17.641 12.891 -3.213 1 95.44 74 SER A CA 1
ATOM 550 C C . SER A 1 74 ? 16.469 13.359 -2.354 1 95.44 74 SER A C 1
ATOM 552 O O . SER A 1 74 ? 15.688 14.211 -2.775 1 95.44 74 SER A O 1
ATOM 554 N N . PHE A 1 75 ? 16.312 12.938 -1.158 1 93.88 75 PHE A N 1
ATOM 555 C CA . PHE A 1 75 ? 15.102 13.18 -0.389 1 93.88 75 PHE A CA 1
ATOM 556 C C . PHE A 1 75 ? 14.914 14.672 -0.13 1 93.88 75 PHE A C 1
ATOM 558 O O . PHE A 1 75 ? 13.789 15.18 -0.194 1 93.88 75 PHE A O 1
ATOM 565 N N . GLY A 1 76 ? 16.031 15.336 0.215 1 91.62 76 GLY A N 1
ATOM 566 C CA . GLY A 1 76 ? 15.93 16.781 0.408 1 91.62 76 GLY A CA 1
ATOM 567 C C . GLY A 1 76 ? 15.352 17.5 -0.792 1 91.62 76 GLY A C 1
ATOM 568 O O . GLY A 1 76 ? 14.453 18.328 -0.645 1 91.62 76 GLY A O 1
ATOM 569 N N . SER A 1 77 ? 15.844 17.109 -1.957 1 93.81 77 SER A N 1
ATOM 570 C CA . SER A 1 77 ? 15.344 17.703 -3.191 1 93.81 77 SER A CA 1
ATOM 571 C C . SER A 1 77 ? 13.891 17.312 -3.447 1 93.81 77 SER A C 1
ATOM 573 O O . SER A 1 77 ? 13.109 18.109 -3.963 1 93.81 77 SER A O 1
ATOM 575 N N . ILE A 1 78 ? 13.492 16.156 -3.053 1 95.38 78 ILE A N 1
ATOM 576 C CA . ILE A 1 78 ? 12.133 15.672 -3.266 1 95.38 78 ILE A CA 1
ATOM 577 C C . ILE A 1 78 ? 11.156 16.484 -2.406 1 95.38 78 ILE A C 1
ATOM 579 O O . ILE A 1 78 ? 10.078 16.844 -2.863 1 95.38 78 ILE A O 1
ATOM 583 N N . VAL A 1 79 ? 11.555 16.766 -1.182 1 93.94 79 VAL A N 1
ATOM 584 C CA . VAL A 1 79 ? 10.695 17.516 -0.273 1 93.94 79 VAL A CA 1
ATOM 585 C C . VAL A 1 79 ? 10.383 18.891 -0.863 1 93.94 79 VAL A C 1
ATOM 587 O O . VAL A 1 79 ? 9.25 19.375 -0.775 1 93.94 79 VAL A O 1
ATOM 590 N N . THR A 1 80 ? 11.398 19.531 -1.54 1 93.44 80 THR A N 1
ATOM 591 C CA . THR A 1 80 ? 11.227 20.859 -2.115 1 93.44 80 THR A CA 1
ATOM 592 C C . THR A 1 80 ? 10.211 20.812 -3.26 1 93.44 80 THR A C 1
ATOM 594 O O . THR A 1 80 ? 9.602 21.844 -3.584 1 93.44 80 THR A O 1
ATOM 597 N N . LEU A 1 81 ? 10.039 19.625 -3.854 1 91 81 LEU A N 1
ATOM 598 C CA . LEU A 1 81 ? 9.055 19.469 -4.926 1 91 81 LEU A CA 1
ATOM 599 C C . LEU A 1 81 ? 7.641 19.422 -4.363 1 91 81 LEU A C 1
ATOM 601 O O . LEU A 1 81 ? 6.68 19.781 -5.055 1 91 81 LEU A O 1
ATOM 605 N N . PHE A 1 82 ? 7.535 19.047 -3.131 1 90.94 82 PHE A N 1
ATOM 606 C CA . PHE A 1 82 ? 6.211 18.859 -2.541 1 90.94 82 PHE A CA 1
ATOM 607 C C . PHE A 1 82 ? 5.738 20.141 -1.868 1 90.94 82 PHE A C 1
ATOM 609 O O . PHE A 1 82 ? 4.535 20.375 -1.73 1 90.94 82 PHE A O 1
ATOM 616 N N . THR A 1 83 ? 6.68 20.922 -1.402 1 90.88 83 THR A N 1
ATOM 617 C CA . THR A 1 83 ? 6.238 22.078 -0.645 1 90.88 83 THR A CA 1
ATOM 618 C C . THR A 1 83 ? 7.324 23.156 -0.617 1 90.88 83 THR A C 1
ATOM 620 O O . THR A 1 83 ? 8.5 22.859 -0.807 1 90.88 83 THR A O 1
ATOM 623 N N . LYS A 1 84 ? 6.836 24.406 -0.34 1 92.25 84 LYS A N 1
ATOM 624 C CA . LYS A 1 84 ? 7.746 25.547 -0.161 1 92.25 84 LYS A CA 1
ATOM 625 C C . LYS A 1 84 ? 7.676 26.078 1.264 1 92.25 84 LYS A C 1
ATOM 627 O O . LYS A 1 84 ? 8.242 27.141 1.561 1 92.25 84 LYS A O 1
ATOM 632 N N . ASP A 1 85 ? 6.98 25.312 2.049 1 90.88 85 ASP A N 1
ATOM 633 C CA . ASP A 1 85 ? 6.852 25.734 3.443 1 90.88 85 ASP A CA 1
ATOM 634 C C . ASP A 1 85 ? 8.203 25.688 4.156 1 90.88 85 ASP A C 1
ATOM 636 O O . ASP A 1 85 ? 8.82 24.625 4.262 1 90.88 85 ASP A O 1
ATOM 640 N N . ILE A 1 86 ? 8.625 26.859 4.676 1 91.62 86 ILE A N 1
ATOM 641 C CA . ILE A 1 86 ? 9.945 27.016 5.273 1 91.62 86 ILE A CA 1
ATOM 642 C C . ILE A 1 86 ? 10.055 26.125 6.516 1 91.62 86 ILE A C 1
ATOM 644 O O . ILE A 1 86 ? 11.125 25.594 6.812 1 91.62 86 ILE A O 1
ATOM 648 N N . GLY A 1 87 ? 8.969 25.984 7.266 1 90.81 87 GLY A N 1
ATOM 649 C CA . GLY A 1 87 ? 8.969 25.125 8.438 1 90.81 87 GLY A CA 1
ATOM 650 C C . GLY A 1 87 ? 9.25 23.672 8.102 1 90.81 87 GLY A C 1
ATOM 651 O O . GLY A 1 87 ? 9.977 22.984 8.836 1 90.81 87 GLY A O 1
ATOM 652 N N . VAL A 1 88 ? 8.695 23.203 7 1 90.69 88 VAL A N 1
ATOM 653 C CA . VAL A 1 88 ? 8.875 21.812 6.578 1 90.69 88 VAL A CA 1
ATOM 654 C C . VAL A 1 88 ? 10.305 21.609 6.082 1 90.69 88 VAL A C 1
ATOM 656 O O . VAL A 1 88 ? 10.953 20.625 6.426 1 90.69 88 VAL A O 1
ATOM 659 N N . LEU A 1 89 ? 10.789 22.594 5.348 1 91.75 89 LEU A N 1
ATOM 660 C CA . LEU A 1 89 ? 12.125 22.484 4.77 1 91.75 89 LEU A CA 1
ATOM 661 C C . LEU A 1 89 ? 13.195 22.484 5.855 1 91.75 89 LEU A C 1
ATOM 663 O O . LEU A 1 89 ? 14.227 21.828 5.723 1 91.75 89 LEU A O 1
ATOM 667 N N . ALA A 1 90 ? 12.945 23.141 6.934 1 89.94 90 ALA A N 1
ATOM 668 C CA . ALA A 1 90 ? 13.898 23.25 8.039 1 89.94 90 ALA A CA 1
ATOM 669 C C . ALA A 1 90 ? 14.07 21.906 8.742 1 89.94 90 ALA A C 1
ATOM 671 O O . ALA A 1 90 ? 15.133 21.641 9.312 1 89.94 90 ALA A O 1
ATOM 672 N N . ILE A 1 91 ? 13.07 21.047 8.672 1 87.38 91 ILE A N 1
ATOM 673 C CA . ILE A 1 91 ? 13.148 19.781 9.398 1 87.38 91 ILE A CA 1
ATOM 674 C C . ILE A 1 91 ? 13.211 18.625 8.406 1 87.38 91 ILE A C 1
ATOM 676 O O . ILE A 1 91 ? 13.156 17.453 8.805 1 87.38 91 ILE A O 1
ATOM 680 N N . ALA A 1 92 ? 13.344 18.828 7.18 1 89.06 92 ALA A N 1
ATOM 681 C CA . ALA A 1 92 ? 13.312 17.828 6.121 1 89.06 92 ALA A CA 1
ATOM 682 C C . ALA A 1 92 ? 14.367 16.75 6.348 1 89.06 92 ALA A C 1
ATOM 684 O O . ALA A 1 92 ? 14.133 15.57 6.07 1 89.06 92 ALA A O 1
ATOM 685 N N . ARG A 1 93 ? 15.461 17.125 6.875 1 86.19 93 ARG A N 1
ATOM 686 C CA . ARG A 1 93 ? 16.578 16.203 7.062 1 86.19 93 ARG A CA 1
ATOM 687 C C . ARG A 1 93 ? 16.234 15.102 8.055 1 86.19 93 ARG A C 1
ATOM 689 O O . ARG A 1 93 ? 16.781 14 7.996 1 86.19 93 ARG A O 1
ATOM 696 N N . THR A 1 94 ? 15.359 15.406 8.953 1 81.19 94 THR A N 1
ATOM 697 C CA . THR A 1 94 ? 14.984 14.422 9.953 1 81.19 94 THR A CA 1
ATOM 698 C C . THR A 1 94 ? 14.25 13.25 9.305 1 81.19 94 THR A C 1
ATOM 700 O O . THR A 1 94 ? 14.195 12.156 9.867 1 81.19 94 THR A O 1
ATOM 703 N N . GLY A 1 95 ? 13.656 13.445 8.117 1 84 95 GLY A N 1
ATOM 704 C CA . GLY A 1 95 ? 12.906 12.406 7.434 1 84 95 GLY A CA 1
ATOM 705 C C . GLY A 1 95 ? 13.766 11.547 6.527 1 84 95 GLY A C 1
ATOM 706 O O . GLY A 1 95 ? 13.359 10.461 6.109 1 84 95 GLY A O 1
ATOM 707 N N . VAL A 1 96 ? 14.953 12.031 6.344 1 83.25 96 VAL A N 1
ATOM 708 C CA . VAL A 1 96 ? 15.836 11.352 5.395 1 83.25 96 VAL A CA 1
ATOM 709 C C . VAL A 1 96 ? 16.172 9.953 5.902 1 83.25 96 VAL A C 1
ATOM 711 O O . VAL A 1 96 ? 16.062 8.977 5.16 1 83.25 96 VAL A O 1
ATOM 714 N N . LEU A 1 97 ? 16.562 9.875 7.129 1 77.75 97 LEU A N 1
ATOM 715 C CA . LEU A 1 97 ? 16.969 8.586 7.688 1 77.75 97 LEU A CA 1
ATOM 716 C C . LEU A 1 97 ? 15.82 7.59 7.66 1 77.75 97 LEU A C 1
ATOM 718 O O . LEU A 1 97 ? 16 6.434 7.285 1 77.75 97 LEU A O 1
ATOM 722 N N . PHE A 1 98 ? 14.633 8.008 7.953 1 78.19 98 PHE A N 1
ATOM 723 C CA . PHE A 1 98 ? 13.453 7.148 7.953 1 78.19 98 PHE A CA 1
ATOM 724 C C . PHE A 1 98 ? 13.172 6.621 6.551 1 78.19 98 PHE A C 1
ATOM 726 O O . PHE A 1 98 ? 13.023 5.414 6.355 1 78.19 98 PHE A O 1
ATOM 733 N N . VAL A 1 99 ? 13.195 7.461 5.609 1 87.5 99 VAL A N 1
ATOM 734 C CA . VAL A 1 99 ? 12.75 7.09 4.27 1 87.5 99 VAL A CA 1
ATOM 735 C C . VAL A 1 99 ? 13.836 6.285 3.568 1 87.5 99 VAL A C 1
ATOM 737 O O . VAL A 1 99 ? 13.547 5.32 2.857 1 87.5 99 VAL A O 1
ATOM 740 N N . SER A 1 100 ? 15.039 6.645 3.854 1 90.5 100 SER A N 1
ATOM 741 C CA . SER A 1 100 ? 16.141 6.012 3.137 1 90.5 100 SER A CA 1
ATOM 742 C C . SER A 1 100 ? 16.594 4.742 3.84 1 90.5 100 SER A C 1
ATOM 744 O O . SER A 1 100 ? 16.562 3.652 3.262 1 90.5 100 SER A O 1
ATOM 746 N N . ALA A 1 101 ? 16.906 4.746 5.133 1 85.19 101 ALA A N 1
ATOM 747 C CA . ALA A 1 101 ? 17.531 3.635 5.848 1 85.19 101 ALA A CA 1
ATOM 748 C C . ALA A 1 101 ? 16.562 2.463 5.988 1 85.19 101 ALA A C 1
ATOM 750 O O . ALA A 1 101 ? 16.984 1.319 6.172 1 85.19 101 ALA A O 1
ATOM 751 N N . SER A 1 102 ? 15.297 2.662 5.824 1 85.88 102 SER A N 1
ATOM 752 C CA . SER A 1 102 ? 14.305 1.603 6.016 1 85.88 102 SER A CA 1
ATOM 753 C C . SER A 1 102 ? 14.164 0.75 4.762 1 85.88 102 SER A C 1
ATOM 755 O O . SER A 1 102 ? 13.578 -0.335 4.805 1 85.88 102 SER A O 1
ATOM 757 N N . GLN A 1 103 ? 14.703 1.133 3.678 1 90.62 103 GLN A N 1
ATOM 758 C CA . GLN A 1 103 ? 14.414 0.526 2.385 1 90.62 103 GLN A CA 1
ATOM 759 C C . GLN A 1 103 ? 14.891 -0.922 2.334 1 90.62 103 GLN A C 1
ATOM 761 O O . GLN A 1 103 ? 14.156 -1.807 1.882 1 90.62 103 GLN A O 1
ATOM 766 N N . PRO A 1 104 ? 16.109 -1.223 2.822 1 89.38 104 PRO A N 1
ATOM 767 C CA . PRO A 1 104 ? 16.531 -2.625 2.771 1 89.38 104 PRO A CA 1
ATOM 768 C C . PRO A 1 104 ? 15.648 -3.537 3.617 1 89.38 104 PRO A C 1
ATOM 770 O O . PRO A 1 104 ? 15.359 -4.668 3.219 1 89.38 104 PRO A O 1
ATOM 773 N N . LEU A 1 105 ? 15.25 -3.053 4.703 1 84.62 105 LEU A N 1
ATOM 774 C CA . LEU A 1 105 ? 14.375 -3.83 5.578 1 84.62 105 LEU A CA 1
ATOM 775 C C . LEU A 1 105 ? 13 -4.016 4.945 1 84.62 105 LEU A C 1
ATOM 777 O O . LEU A 1 105 ? 12.414 -5.094 5.035 1 84.62 105 LEU A O 1
ATOM 781 N N . ASN A 1 106 ? 12.57 -3 4.352 1 85.81 106 ASN A N 1
ATOM 782 C CA . ASN A 1 106 ? 11.289 -3.064 3.654 1 85.81 106 ASN A CA 1
ATOM 783 C C . ASN A 1 106 ? 11.32 -4.082 2.516 1 85.81 106 ASN A C 1
ATOM 785 O O . ASN A 1 106 ? 10.383 -4.863 2.346 1 85.81 106 ASN A O 1
ATOM 789 N N . ALA A 1 107 ? 12.359 -3.959 1.811 1 89.88 107 ALA A N 1
ATOM 790 C CA . ALA A 1 107 ? 12.516 -4.906 0.71 1 89.88 107 ALA A CA 1
ATOM 791 C C . ALA A 1 107 ? 12.461 -6.344 1.213 1 89.88 107 ALA A C 1
ATOM 793 O O . ALA A 1 107 ? 11.758 -7.184 0.642 1 89.88 107 ALA A O 1
ATOM 794 N N . PHE A 1 108 ? 13.172 -6.586 2.25 1 87.81 108 PHE A N 1
ATOM 795 C CA . PHE A 1 108 ? 13.195 -7.918 2.838 1 87.81 108 PHE A CA 1
ATOM 796 C C . PHE A 1 108 ? 11.797 -8.336 3.281 1 87.81 108 PHE A C 1
ATOM 798 O O . PHE A 1 108 ? 11.352 -9.453 2.986 1 87.81 108 PHE A O 1
ATOM 805 N N . ALA A 1 109 ? 11.117 -7.512 3.945 1 83.94 109 ALA A N 1
ATOM 806 C CA . ALA A 1 109 ? 9.789 -7.809 4.477 1 83.94 109 ALA A CA 1
ATOM 807 C C . ALA A 1 109 ? 8.797 -8.109 3.348 1 83.94 109 ALA A C 1
ATOM 809 O O . ALA A 1 109 ? 8.047 -9.078 3.416 1 83.94 109 ALA A O 1
ATOM 810 N N . PHE A 1 110 ? 8.82 -7.332 2.352 1 87.75 110 PHE A N 1
ATOM 811 C CA . PHE A 1 110 ? 7.887 -7.512 1.247 1 87.75 110 PHE A CA 1
ATOM 812 C C . PHE A 1 110 ? 8.148 -8.828 0.522 1 87.75 110 PHE A C 1
ATOM 814 O O . PHE A 1 110 ? 7.211 -9.539 0.168 1 87.75 110 PHE A O 1
ATOM 821 N N . ILE A 1 111 ? 9.359 -9.047 0.327 1 89.88 111 ILE A N 1
ATOM 822 C CA . ILE A 1 111 ? 9.719 -10.258 -0.412 1 89.88 111 ILE A CA 1
ATOM 823 C C . ILE A 1 111 ? 9.312 -11.492 0.389 1 89.88 111 ILE A C 1
ATOM 825 O O . ILE A 1 111 ? 8.742 -12.438 -0.163 1 89.88 111 ILE A O 1
ATOM 829 N N . VAL A 1 112 ? 9.594 -11.5 1.63 1 87 112 VAL A N 1
ATOM 830 C CA . VAL A 1 112 ? 9.234 -12.641 2.469 1 87 112 VAL A CA 1
ATOM 831 C C . VAL A 1 112 ? 7.719 -12.828 2.465 1 87 112 VAL A C 1
ATOM 833 O O . VAL A 1 112 ? 7.227 -13.953 2.35 1 87 112 VAL A O 1
ATOM 836 N N . ASP A 1 113 ? 7.008 -11.805 2.523 1 86 113 ASP A N 1
ATOM 837 C CA . ASP A 1 113 ? 5.555 -11.875 2.43 1 86 113 ASP A CA 1
ATOM 838 C C . ASP A 1 113 ? 5.121 -12.492 1.1 1 86 113 ASP A C 1
ATOM 840 O O . ASP A 1 113 ? 4.273 -13.383 1.069 1 86 113 ASP A O 1
ATOM 844 N N . GLY A 1 114 ? 5.695 -11.984 0.102 1 89.25 114 GLY A N 1
ATOM 845 C CA . GLY A 1 114 ? 5.367 -12.5 -1.217 1 89.25 114 GLY A CA 1
ATOM 846 C C . GLY A 1 114 ? 5.641 -13.984 -1.358 1 89.25 114 GLY A C 1
ATOM 847 O O . GLY A 1 114 ? 4.859 -14.711 -1.978 1 89.25 114 GLY A O 1
ATOM 848 N N . LEU A 1 115 ? 6.734 -14.391 -0.835 1 89.44 115 LEU A N 1
ATOM 849 C CA . LEU A 1 115 ? 7.102 -15.805 -0.906 1 89.44 115 LEU A CA 1
ATOM 850 C C . LEU A 1 115 ? 6.105 -16.672 -0.14 1 89.44 115 LEU A C 1
ATOM 852 O O . LEU A 1 115 ? 5.699 -17.719 -0.619 1 89.44 115 LEU A O 1
ATOM 856 N N . HIS A 1 116 ? 5.668 -16.188 1.002 1 88.69 116 HIS A N 1
ATOM 857 C CA . HIS A 1 116 ? 4.676 -16.922 1.779 1 88.69 116 HIS A CA 1
ATOM 858 C C . HIS A 1 116 ? 3.33 -16.953 1.067 1 88.69 116 HIS A C 1
ATOM 860 O O . HIS A 1 116 ? 2.627 -17.969 1.102 1 88.69 116 HIS A O 1
ATOM 866 N N . TYR A 1 117 ? 2.973 -15.891 0.428 1 89.25 117 TYR A N 1
ATOM 867 C CA . TYR A 1 117 ? 1.738 -15.859 -0.348 1 89.25 117 TYR A CA 1
ATOM 868 C C . TYR A 1 117 ? 1.801 -16.844 -1.512 1 89.25 117 TYR A C 1
ATOM 870 O O . TYR A 1 117 ? 0.8 -17.469 -1.849 1 89.25 117 TYR A O 1
ATOM 878 N N . GLY A 1 118 ? 2.963 -16.938 -2.039 1 90.44 118 GLY A N 1
ATOM 879 C CA . GLY A 1 118 ? 3.146 -17.859 -3.162 1 90.44 118 GLY A CA 1
ATOM 880 C C . GLY A 1 118 ? 2.891 -19.297 -2.805 1 90.44 118 GLY A C 1
ATOM 881 O O . GLY A 1 118 ? 2.4 -20.078 -3.633 1 90.44 118 GLY A O 1
ATOM 882 N N . VAL A 1 119 ? 3.225 -19.641 -1.586 1 89.44 119 VAL A N 1
ATOM 883 C CA . VAL A 1 119 ? 3.002 -21.016 -1.164 1 89.44 119 VAL A CA 1
ATOM 884 C C . VAL A 1 119 ? 1.669 -21.125 -0.427 1 89.44 119 VAL A C 1
ATOM 886 O O . VAL A 1 119 ? 1.368 -22.156 0.181 1 89.44 119 VAL A O 1
ATOM 889 N N . SER A 1 120 ? 0.921 -20.016 -0.383 1 86.88 120 SER A N 1
ATOM 890 C CA . SER A 1 120 ? -0.405 -19.938 0.221 1 86.88 120 SER A CA 1
ATOM 891 C C . SER A 1 120 ? -0.336 -20.125 1.733 1 86.88 120 SER A C 1
ATOM 893 O O . SER A 1 120 ? -1.242 -20.703 2.332 1 86.88 120 SER A O 1
ATOM 895 N N . ASP A 1 121 ? 0.772 -19.828 2.24 1 85.81 121 ASP A N 1
ATOM 896 C CA . ASP A 1 121 ? 0.894 -19.812 3.693 1 85.81 121 ASP A CA 1
ATOM 897 C C . ASP A 1 121 ? 0.403 -18.484 4.277 1 85.81 121 ASP A C 1
ATOM 899 O O . ASP A 1 121 ? 1.182 -17.734 4.863 1 85.81 121 ASP A O 1
ATOM 903 N N . PHE A 1 122 ? -0.859 -18.203 4.27 1 82.5 122 PHE A N 1
ATOM 904 C CA . PHE A 1 122 ? -1.48 -16.953 4.652 1 82.5 122 PHE A CA 1
ATOM 905 C C . PHE A 1 122 ? -1.536 -16.812 6.172 1 82.5 122 PHE A C 1
ATOM 907 O O . PHE A 1 122 ? -1.325 -15.727 6.711 1 82.5 122 PHE A O 1
ATOM 914 N N . PRO A 1 123 ? -1.764 -17.859 6.855 1 82.44 123 PRO A N 1
ATOM 915 C CA . PRO A 1 123 ? -1.796 -17.703 8.312 1 82.44 123 PRO A CA 1
ATOM 916 C C . PRO A 1 123 ? -0.465 -17.234 8.891 1 82.44 123 PRO A C 1
ATOM 918 O O . PRO A 1 123 ? -0.443 -16.375 9.781 1 82.44 123 PRO A O 1
ATOM 921 N N . TYR A 1 124 ? 0.564 -17.75 8.406 1 78.06 124 TYR A N 1
ATOM 922 C CA . TYR A 1 124 ? 1.872 -17.312 8.867 1 78.06 124 TYR A CA 1
ATOM 923 C C . TYR A 1 124 ? 2.053 -15.812 8.625 1 78.06 124 TYR A C 1
ATOM 925 O O . TYR A 1 124 ? 2.514 -15.086 9.508 1 78.06 124 TYR A O 1
ATOM 933 N N . ALA A 1 125 ? 1.736 -15.391 7.441 1 76.94 125 ALA A N 1
ATOM 934 C CA . ALA A 1 125 ? 1.864 -13.977 7.094 1 76.94 125 ALA A CA 1
ATOM 935 C C . ALA A 1 125 ? 1 -13.102 8 1 76.94 125 ALA A C 1
ATOM 937 O O . ALA A 1 125 ? 1.448 -12.062 8.477 1 76.94 125 ALA A O 1
ATOM 938 N N . ALA A 1 126 ? -0.158 -13.594 8.305 1 81.81 126 ALA A N 1
ATOM 939 C CA . ALA A 1 126 ? -1.091 -12.836 9.141 1 81.81 126 ALA A CA 1
ATOM 940 C C . ALA A 1 126 ? -0.565 -12.703 10.562 1 81.81 126 ALA A C 1
ATOM 942 O O . ALA A 1 126 ? -0.539 -11.609 11.125 1 81.81 126 ALA A O 1
ATOM 943 N N . TYR A 1 127 ? -0.087 -13.758 11.109 1 81.75 127 TYR A N 1
ATOM 944 C CA . TYR A 1 127 ? 0.396 -13.742 12.484 1 81.75 127 TYR A CA 1
ATOM 945 C C . TYR A 1 127 ? 1.685 -12.938 12.602 1 81.75 127 TYR A C 1
ATOM 947 O O . TYR A 1 127 ? 1.896 -12.234 13.594 1 81.75 127 TYR A O 1
ATOM 955 N N . SER A 1 128 ? 2.488 -13.086 11.625 1 76.75 128 SER A N 1
ATOM 956 C CA . SER A 1 128 ? 3.732 -12.328 11.633 1 76.75 128 SER A CA 1
ATOM 957 C C . SER A 1 128 ? 3.459 -10.828 11.57 1 76.75 128 SER A C 1
ATOM 959 O O . SER A 1 128 ? 4.094 -10.047 12.289 1 76.75 128 SER A O 1
ATOM 961 N N . MET A 1 129 ? 2.486 -10.461 10.789 1 78.94 129 MET A N 1
ATOM 962 C CA . MET A 1 129 ? 2.148 -9.047 10.664 1 78.94 129 MET A CA 1
ATOM 963 C C . MET A 1 129 ? 1.506 -8.523 11.945 1 78.94 129 MET A C 1
ATOM 965 O O . MET A 1 129 ? 1.76 -7.391 12.352 1 78.94 129 MET A O 1
ATOM 969 N N . MET A 1 130 ? 0.729 -9.344 12.539 1 83.25 130 MET A N 1
ATOM 970 C CA . MET A 1 130 ? 0.101 -8.945 13.797 1 83.25 130 MET A CA 1
ATOM 971 C C . MET A 1 130 ? 1.146 -8.75 14.891 1 83.25 130 MET A C 1
ATOM 973 O O . MET A 1 130 ? 1.077 -7.789 15.656 1 83.25 130 MET A O 1
ATOM 977 N N . LEU A 1 131 ? 2.039 -9.625 14.961 1 79.31 131 LEU A N 1
ATOM 978 C CA . LEU A 1 131 ? 3.09 -9.547 15.969 1 79.31 131 LEU A CA 1
ATOM 979 C C . LEU A 1 131 ? 3.943 -8.297 15.766 1 79.31 131 LEU A C 1
ATOM 981 O O . LEU A 1 131 ? 4.23 -7.578 16.719 1 79.31 131 LEU A O 1
ATOM 985 N N . VAL A 1 132 ? 4.273 -8.039 14.539 1 76.06 132 VAL A N 1
ATOM 986 C CA . VAL A 1 132 ? 5.074 -6.859 14.227 1 76.06 132 VAL A CA 1
ATOM 987 C C . VAL A 1 132 ? 4.285 -5.594 14.562 1 76.06 132 VAL A C 1
ATOM 989 O O . VAL A 1 132 ? 4.84 -4.637 15.102 1 76.06 132 VAL A O 1
ATOM 992 N N . GLY A 1 133 ? 3.006 -5.621 14.258 1 77.81 133 GLY A N 1
ATOM 993 C CA . GLY A 1 133 ? 2.158 -4.48 14.57 1 77.81 133 GLY A CA 1
ATOM 994 C C . GLY A 1 133 ? 2.051 -4.211 16.062 1 77.81 133 GLY A C 1
ATOM 995 O O . GLY A 1 133 ? 2.156 -3.061 16.5 1 77.81 133 GLY A O 1
ATOM 996 N N . ILE A 1 134 ? 1.896 -5.199 16.828 1 82.12 134 ILE A N 1
ATOM 997 C CA . ILE A 1 134 ? 1.762 -5.066 18.266 1 82.12 134 ILE A CA 1
ATOM 998 C C . ILE A 1 134 ? 3.076 -4.57 18.875 1 82.12 134 ILE A C 1
ATOM 1000 O O . ILE A 1 134 ? 3.086 -3.633 19.672 1 82.12 134 ILE A O 1
ATOM 1004 N N . LEU A 1 135 ? 4.133 -5.125 18.422 1 75.06 135 LEU A N 1
ATOM 1005 C CA . LEU A 1 135 ? 5.438 -4.75 18.953 1 75.06 135 LEU A CA 1
ATOM 1006 C C . LEU A 1 135 ? 5.781 -3.311 18.594 1 75.06 135 LEU A C 1
ATOM 1008 O O . LEU A 1 135 ? 6.289 -2.557 19.422 1 75.06 135 LEU A O 1
ATOM 1012 N N . SER A 1 136 ? 5.434 -2.99 17.391 1 73.25 136 SER A N 1
ATOM 1013 C CA . SER A 1 136 ? 5.703 -1.632 16.938 1 73.25 136 SER A CA 1
ATOM 1014 C C . SER A 1 136 ? 4.855 -0.615 17.688 1 73.25 136 SER A C 1
ATOM 1016 O O . SER A 1 136 ? 5.332 0.473 18.016 1 73.25 136 SER A O 1
ATOM 1018 N N . SER A 1 137 ? 3.631 -0.902 17.953 1 76.94 137 SER A N 1
ATOM 1019 C CA . SER A 1 137 ? 2.742 -0.015 18.703 1 76.94 137 SER A CA 1
ATOM 1020 C C . SER A 1 137 ? 3.221 0.172 20.141 1 76.94 137 SER A C 1
ATOM 1022 O O . SER A 1 137 ? 3.15 1.275 20.688 1 76.94 137 SER A O 1
ATOM 1024 N N . VAL A 1 138 ? 3.686 -0.811 20.703 1 77.44 138 VAL A N 1
ATOM 1025 C CA . VAL A 1 138 ? 4.184 -0.748 22.078 1 77.44 138 VAL A CA 1
ATOM 1026 C C . VAL A 1 138 ? 5.438 0.122 22.141 1 77.44 138 VAL A C 1
ATOM 1028 O O . VAL A 1 138 ? 5.559 0.989 23 1 77.44 138 VAL A O 1
ATOM 1031 N N . ILE A 1 139 ? 6.277 -0.04 21.203 1 72.81 139 ILE A N 1
ATOM 1032 C CA . ILE A 1 139 ? 7.516 0.732 21.172 1 72.81 139 ILE A CA 1
ATOM 1033 C C . ILE A 1 139 ? 7.199 2.205 20.922 1 72.81 139 ILE A C 1
ATOM 1035 O O . ILE A 1 139 ? 7.773 3.086 21.562 1 72.81 139 ILE A O 1
ATOM 1039 N N . ALA A 1 140 ? 6.301 2.398 19.969 1 72 140 ALA A N 1
ATOM 1040 C CA . ALA A 1 140 ? 5.914 3.771 19.656 1 72 140 ALA A CA 1
ATOM 1041 C C . ALA A 1 140 ? 5.312 4.465 20.875 1 72 140 ALA A C 1
ATOM 1043 O O . ALA A 1 140 ? 5.598 5.633 21.125 1 72 140 ALA A O 1
ATOM 1044 N N . THR A 1 141 ? 4.484 3.803 21.609 1 74.25 141 THR A N 1
ATOM 1045 C CA . THR A 1 141 ? 3.844 4.371 22.797 1 74.25 141 THR A CA 1
ATOM 1046 C C . THR A 1 141 ? 4.867 4.605 23.891 1 74.25 141 THR A C 1
ATOM 1048 O O . THR A 1 141 ? 4.812 5.621 24.594 1 74.25 141 THR A O 1
ATOM 1051 N N . CYS A 1 142 ? 5.781 3.758 24 1 71.31 142 CYS A N 1
ATOM 1052 C CA . CYS A 1 142 ? 6.809 3.896 25.031 1 71.31 142 CYS A CA 1
ATOM 1053 C C . CYS A 1 142 ? 7.73 5.066 24.719 1 71.31 142 CYS A C 1
ATOM 1055 O O . CYS A 1 142 ? 8.141 5.797 25.625 1 71.31 142 CYS A O 1
ATOM 1057 N N . TYR A 1 143 ? 8.023 5.184 23.5 1 67.38 143 TYR A N 1
ATOM 1058 C CA . TYR A 1 143 ? 8.906 6.27 23.094 1 67.38 143 TYR A CA 1
ATOM 1059 C C . TYR A 1 143 ? 8.227 7.621 23.266 1 67.38 143 TYR A C 1
ATOM 1061 O O . TYR A 1 143 ? 8.875 8.609 23.625 1 67.38 143 TYR A O 1
ATOM 1069 N N . GLU A 1 144 ? 7.008 7.68 22.859 1 67.12 144 GLU A N 1
ATOM 1070 C CA . GLU A 1 144 ? 6.266 8.922 23.031 1 67.12 144 GLU A CA 1
ATOM 1071 C C . GLU A 1 144 ? 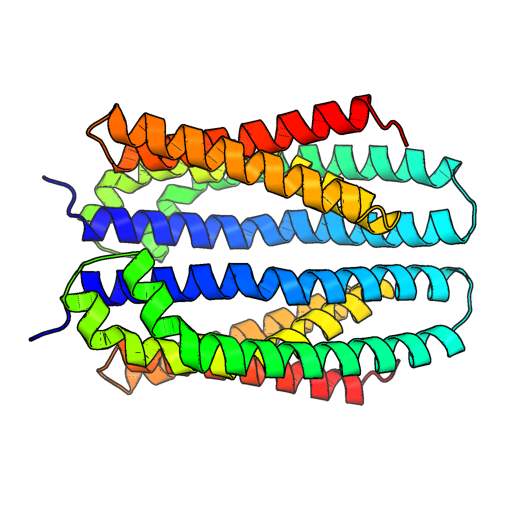6.234 9.336 24.5 1 67.12 144 GLU A C 1
ATOM 1073 O O . GLU A 1 144 ? 6.254 10.523 24.828 1 67.12 144 GLU A O 1
ATOM 1078 N N . MET A 1 145 ? 6.152 8.438 25.297 1 64.06 145 MET A N 1
ATOM 1079 C CA . MET A 1 145 ? 6.129 8.711 26.734 1 64.06 145 MET A CA 1
ATOM 1080 C C . MET A 1 145 ? 7.492 9.195 27.219 1 64.06 145 MET A C 1
ATOM 1082 O O . MET A 1 145 ? 7.574 10.016 28.141 1 64.06 145 MET A O 1
ATOM 1086 N N . ALA A 1 146 ? 8.43 8.797 26.484 1 58.78 146 ALA A N 1
ATOM 1087 C CA . ALA A 1 146 ? 9.781 9.062 26.969 1 58.78 146 ALA A CA 1
ATOM 1088 C C . ALA A 1 146 ? 10.312 10.391 26.422 1 58.78 146 ALA A C 1
ATOM 1090 O O . ALA A 1 146 ? 11.078 11.078 27.109 1 58.78 146 ALA A O 1
ATOM 1091 N N . SER A 1 147 ? 10.133 10.656 25.172 1 60.69 147 SER A N 1
ATOM 1092 C CA . SER A 1 147 ? 10.812 11.828 24.625 1 60.69 147 SER A CA 1
ATOM 1093 C C . SER A 1 147 ? 9.812 12.867 24.125 1 60.69 147 SER A C 1
ATOM 1095 O O . SER A 1 147 ? 8.75 12.523 23.609 1 60.69 147 SER A O 1
ATOM 1097 N N . LYS A 1 148 ? 9.961 14.062 24.578 1 61.44 148 LYS A N 1
ATOM 1098 C CA . LYS A 1 148 ? 9.117 15.219 24.297 1 61.44 148 LYS A CA 1
ATOM 1099 C C . LYS A 1 148 ? 9.188 15.602 22.812 1 61.44 148 LYS A C 1
ATOM 1101 O O . LYS A 1 148 ? 8.391 16.406 22.344 1 61.44 148 LYS A O 1
ATOM 1106 N N . ASP A 1 149 ? 10.273 15.047 22.125 1 60.28 149 ASP A N 1
ATOM 1107 C CA . ASP A 1 149 ? 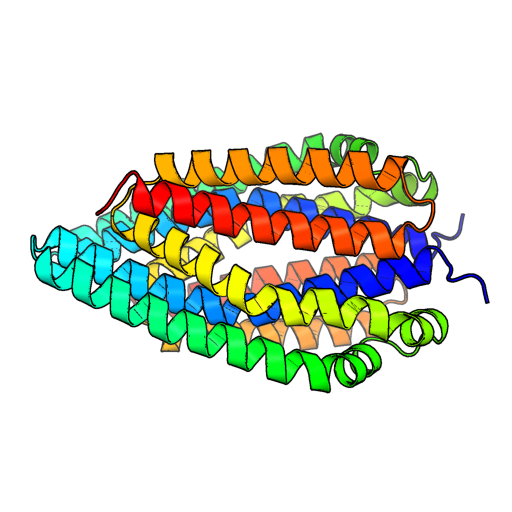10.383 15.461 20.734 1 60.28 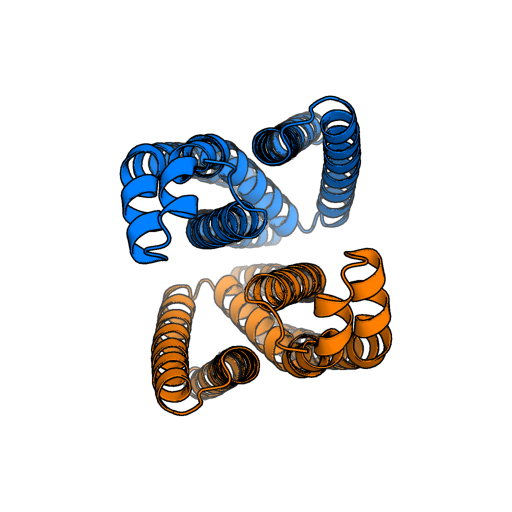149 ASP A CA 1
ATOM 1108 C C . ASP A 1 149 ? 9.57 14.547 19.812 1 60.28 149 ASP A C 1
ATOM 1110 O O . ASP A 1 149 ? 10.039 13.469 19.422 1 60.28 149 ASP A O 1
ATOM 1114 N N . VAL A 1 150 ? 8.422 14.93 19.594 1 58.19 150 VAL A N 1
ATOM 1115 C CA . VAL A 1 150 ? 7.387 14.141 18.938 1 58.19 150 VAL A CA 1
ATOM 1116 C C . VAL A 1 150 ? 7.875 13.703 17.562 1 58.19 150 VAL A C 1
ATOM 1118 O O . VAL A 1 150 ? 7.641 12.562 17.141 1 58.19 150 VAL A O 1
ATOM 1121 N N . ALA A 1 151 ? 8.609 14.602 16.875 1 59.38 151 ALA A N 1
ATOM 1122 C CA . ALA A 1 151 ? 9.031 14.289 15.516 1 59.38 151 ALA A CA 1
ATOM 1123 C C . ALA A 1 151 ? 10.07 13.164 15.508 1 59.38 151 ALA A C 1
ATOM 1125 O O . ALA A 1 151 ? 9.953 12.219 14.727 1 59.38 151 ALA A O 1
ATOM 1126 N N . ARG A 1 152 ? 11.07 13.297 16.297 1 61.19 152 ARG A N 1
ATOM 1127 C CA . ARG A 1 152 ? 12.141 12.312 16.375 1 61.19 152 ARG A CA 1
ATOM 1128 C C . ARG A 1 152 ? 11.617 10.977 16.891 1 61.19 152 ARG A C 1
ATOM 1130 O O . ARG A 1 152 ? 12.023 9.914 16.406 1 61.19 152 ARG A O 1
ATOM 1137 N N . ASN A 1 153 ? 10.68 11.047 17.734 1 62.91 153 ASN A N 1
ATOM 1138 C CA . ASN A 1 153 ? 10.125 9.844 18.344 1 62.91 153 ASN A CA 1
ATOM 1139 C C . ASN A 1 153 ? 9.312 9.031 17.328 1 62.91 153 ASN A C 1
ATOM 1141 O O . ASN A 1 153 ? 9.383 7.805 17.312 1 62.91 153 ASN A O 1
ATOM 1145 N N . THR A 1 154 ? 8.633 9.75 16.484 1 62.69 154 THR A N 1
ATOM 1146 C CA . THR A 1 154 ? 7.793 9.062 15.508 1 62.69 154 THR A CA 1
ATOM 1147 C C . THR A 1 154 ? 8.648 8.312 14.492 1 62.69 154 THR A C 1
ATOM 1149 O O . THR A 1 154 ? 8.336 7.18 14.125 1 62.69 154 THR A O 1
ATOM 1152 N N . VAL A 1 155 ? 9.734 8.977 14.125 1 62.16 155 VAL A N 1
ATOM 1153 C CA . VAL A 1 155 ? 10.633 8.359 13.156 1 62.16 155 VAL A CA 1
ATOM 1154 C C . VAL A 1 155 ? 11.289 7.129 13.773 1 62.16 155 VAL A C 1
ATOM 1156 O O . VAL A 1 155 ? 11.375 6.078 13.133 1 62.16 155 VAL A O 1
ATOM 1159 N N . ALA A 1 156 ? 11.648 7.363 14.992 1 63.38 156 ALA A N 1
ATOM 1160 C CA . ALA A 1 156 ? 12.297 6.258 15.695 1 63.38 156 ALA A CA 1
ATOM 1161 C C . ALA A 1 156 ? 11.344 5.078 15.859 1 63.38 156 ALA A C 1
ATOM 1163 O O . ALA A 1 156 ? 11.742 3.924 15.703 1 63.38 156 ALA A O 1
ATOM 1164 N N . ALA A 1 157 ? 10.18 5.406 16.125 1 64.19 157 ALA A N 1
ATOM 1165 C CA . ALA A 1 157 ? 9.18 4.359 16.312 1 64.19 157 ALA A CA 1
ATOM 1166 C C . ALA A 1 157 ? 8.945 3.594 15.008 1 64.19 157 ALA A C 1
ATOM 1168 O O . ALA A 1 157 ? 8.812 2.367 15.023 1 64.19 157 ALA A O 1
ATOM 1169 N N . LYS A 1 158 ? 8.938 4.191 13.945 1 63.62 158 LYS A N 1
ATOM 1170 C CA . LYS A 1 158 ? 8.68 3.555 12.664 1 63.62 158 LYS A CA 1
ATOM 1171 C C . LYS A 1 158 ? 9.852 2.684 12.234 1 63.62 158 LYS A C 1
ATOM 1173 O O . LYS A 1 158 ? 9.656 1.591 11.695 1 63.62 158 LYS A O 1
ATOM 1178 N N . VAL A 1 159 ? 11.039 3.234 12.508 1 62.97 159 VAL A N 1
ATOM 1179 C CA . VAL A 1 159 ? 12.234 2.449 12.203 1 62.97 159 VAL A CA 1
ATOM 1180 C C . VAL A 1 159 ? 12.258 1.189 13.062 1 62.97 159 VAL A C 1
ATOM 1182 O O . VAL A 1 159 ? 12.578 0.104 12.578 1 62.97 159 VAL A O 1
ATOM 1185 N N . ALA A 1 160 ? 11.875 1.354 14.242 1 64.06 160 ALA A N 1
ATOM 1186 C CA . ALA A 1 160 ? 11.828 0.208 15.141 1 64.06 160 ALA A CA 1
ATOM 1187 C C . ALA A 1 160 ? 10.805 -0.822 14.672 1 64.06 160 ALA A C 1
ATOM 1189 O O . ALA A 1 160 ? 11.047 -2.029 14.75 1 64.06 160 ALA A O 1
ATOM 1190 N N . GLU A 1 161 ? 9.75 -0.321 14.172 1 66.75 161 GLU A N 1
ATOM 1191 C CA . GLU A 1 161 ? 8.711 -1.197 13.633 1 66.75 161 GLU A CA 1
ATOM 1192 C C . GLU A 1 161 ? 9.234 -2.018 12.453 1 66.75 161 GLU A C 1
ATOM 1194 O O . GLU A 1 161 ? 9 -3.225 12.383 1 66.75 161 GLU A O 1
ATOM 1199 N N . LEU A 1 162 ? 9.945 -1.4 11.656 1 65.38 162 LEU A N 1
ATOM 1200 C CA . LEU A 1 162 ? 10.469 -2.066 10.461 1 65.38 162 LEU A CA 1
ATOM 1201 C C . LEU A 1 162 ? 11.539 -3.084 10.828 1 65.38 162 LEU A C 1
ATOM 1203 O O . LEU A 1 162 ? 11.602 -4.168 10.25 1 65.38 162 LEU A O 1
ATOM 1207 N N . LEU A 1 163 ? 12.328 -2.668 11.781 1 64.38 163 LEU A N 1
ATOM 1208 C CA . LEU A 1 163 ? 13.359 -3.59 12.25 1 64.38 163 LEU A CA 1
ATOM 1209 C C . LEU A 1 163 ? 12.734 -4.836 12.859 1 64.38 163 LEU A C 1
ATOM 1211 O O . LEU A 1 163 ? 13.195 -5.953 12.617 1 64.38 163 LEU A O 1
ATOM 1215 N N . MET A 1 164 ? 11.719 -4.574 13.516 1 64.81 164 MET A N 1
ATOM 1216 C CA . MET A 1 164 ? 11.039 -5.707 14.148 1 64.81 164 MET A CA 1
ATOM 1217 C C . MET A 1 164 ? 10.398 -6.609 13.109 1 64.81 164 MET A C 1
ATOM 1219 O O . MET A 1 164 ? 10.406 -7.836 13.25 1 64.81 164 MET A O 1
ATOM 1223 N N . ARG A 1 165 ? 9.859 -5.98 12.109 1 66.69 165 ARG A N 1
ATOM 1224 C CA . ARG A 1 165 ? 9.289 -6.77 11.023 1 66.69 165 ARG A CA 1
ATOM 1225 C C . ARG A 1 165 ? 10.344 -7.66 10.375 1 66.69 165 ARG A C 1
ATOM 1227 O O . ARG A 1 165 ? 10.078 -8.82 10.07 1 66.69 165 ARG A O 1
ATOM 1234 N N . GLY A 1 166 ? 11.484 -7.121 10.203 1 62.78 166 GLY A N 1
ATOM 1235 C CA . GLY A 1 166 ? 12.578 -7.895 9.641 1 62.78 166 GLY A CA 1
ATOM 1236 C C . GLY A 1 166 ? 13.016 -9.047 10.531 1 62.78 166 GLY A C 1
ATOM 1237 O O . GLY A 1 166 ? 13.242 -10.156 10.055 1 62.78 166 GLY A O 1
ATOM 1238 N N . LEU A 1 167 ? 13.109 -8.719 11.742 1 62.69 167 LEU A N 1
ATOM 1239 C CA . LEU A 1 167 ? 13.547 -9.711 12.703 1 62.69 167 LEU A CA 1
ATOM 1240 C C . LEU A 1 167 ? 12.547 -10.859 12.805 1 62.69 167 LEU A C 1
ATOM 1242 O O . LEU A 1 167 ? 12.938 -12.031 12.852 1 62.69 167 LEU A O 1
ATOM 1246 N N . VAL A 1 168 ? 11.336 -10.523 12.859 1 59.78 168 VAL A N 1
ATOM 1247 C CA . VAL A 1 168 ? 10.305 -11.539 12.992 1 59.78 168 VAL A CA 1
ATOM 1248 C C . VAL A 1 168 ? 10.297 -12.438 11.758 1 59.78 168 VAL A C 1
ATOM 1250 O O . VAL A 1 168 ? 10.18 -13.664 11.875 1 59.78 168 VAL A O 1
ATOM 1253 N N . PHE A 1 169 ? 10.5 -11.867 10.688 1 61.22 169 PHE A N 1
ATOM 1254 C CA . PHE A 1 169 ? 10.516 -12.656 9.461 1 61.22 169 PHE A CA 1
ATOM 1255 C C . PHE A 1 169 ? 11.734 -13.57 9.414 1 61.22 169 PHE A C 1
ATOM 1257 O O . PHE A 1 169 ? 11.641 -14.719 8.992 1 61.22 169 PHE A O 1
ATOM 1264 N N . TYR A 1 170 ? 12.82 -12.961 9.797 1 56.5 170 TYR A N 1
ATOM 1265 C CA . TYR A 1 170 ? 14.039 -13.766 9.844 1 56.5 170 TYR A CA 1
ATOM 1266 C C . TYR A 1 170 ? 13.867 -14.953 10.781 1 56.5 170 TYR A C 1
ATOM 1268 O O . TYR A 1 170 ? 14.227 -16.078 10.438 1 56.5 170 TYR A O 1
ATOM 1276 N N . PHE A 1 171 ? 13.352 -14.609 11.844 1 54.53 171 PHE A N 1
ATOM 1277 C CA . PHE A 1 171 ? 13.156 -15.656 12.836 1 54.53 171 PHE A CA 1
ATOM 1278 C C . PHE A 1 171 ? 12.195 -16.719 12.328 1 54.53 171 PHE A C 1
ATOM 1280 O O . PHE A 1 171 ? 12.445 -17.922 12.492 1 54.53 171 PHE A O 1
ATOM 1287 N N . PHE A 1 172 ? 11.25 -16.359 11.773 1 53.25 172 PHE A N 1
ATOM 1288 C CA . PHE A 1 172 ? 10.273 -17.328 11.297 1 53.25 172 PHE A CA 1
ATOM 1289 C C . PHE A 1 172 ? 10.812 -18.094 10.094 1 53.25 172 PHE A C 1
ATOM 1291 O O . PHE A 1 172 ? 10.492 -19.266 9.898 1 53.25 172 PHE A O 1
ATOM 1298 N N . ALA A 1 173 ? 11.5 -17.438 9.289 1 55.16 173 ALA A N 1
ATOM 1299 C CA . ALA A 1 173 ? 12.164 -18.125 8.188 1 55.16 173 ALA A CA 1
ATOM 1300 C C . ALA A 1 173 ? 13.078 -19.234 8.711 1 55.16 173 ALA A C 1
ATOM 1302 O O . ALA A 1 173 ? 13.219 -20.281 8.086 1 55.16 173 ALA A O 1
ATOM 1303 N N . LEU A 1 174 ? 13.734 -18.891 9.781 1 49.41 174 LEU A N 1
ATOM 1304 C CA . LEU A 1 174 ? 14.586 -19.891 10.406 1 49.41 174 LEU A CA 1
ATOM 1305 C C . LEU A 1 174 ? 13.742 -21.031 10.961 1 49.41 174 LEU A C 1
ATOM 1307 O O . LEU A 1 174 ? 14.164 -22.203 10.914 1 49.41 174 LEU A O 1
ATOM 1311 N N . LEU A 1 175 ? 12.695 -20.688 11.539 1 45.25 175 LEU A N 1
ATOM 1312 C CA . LEU A 1 175 ? 11.867 -21.672 12.211 1 45.25 175 LEU A CA 1
ATOM 1313 C C . LEU A 1 175 ? 11.094 -22.516 11.195 1 45.25 175 LEU A C 1
ATOM 1315 O O . LEU A 1 175 ? 10.805 -23.688 11.445 1 45.25 175 LEU A O 1
ATOM 1319 N N . PHE A 1 176 ? 10.586 -21.844 10.219 1 44.47 176 PHE A N 1
ATOM 1320 C CA . PHE A 1 176 ? 9.836 -22.625 9.234 1 44.47 176 PHE A CA 1
ATOM 1321 C C . PHE A 1 176 ? 10.562 -22.625 7.891 1 44.47 176 PHE A C 1
ATOM 1323 O O . PHE A 1 176 ? 10.141 -21.953 6.949 1 44.47 176 PHE A O 1
ATOM 1330 N N . PRO A 1 177 ? 11.711 -23.281 8 1 45.03 177 PRO A N 1
ATOM 1331 C CA . PRO A 1 177 ? 12.422 -23.406 6.73 1 45.03 177 PRO A CA 1
ATOM 1332 C C . PRO A 1 177 ? 11.586 -24.062 5.645 1 45.03 177 PRO A C 1
ATOM 1334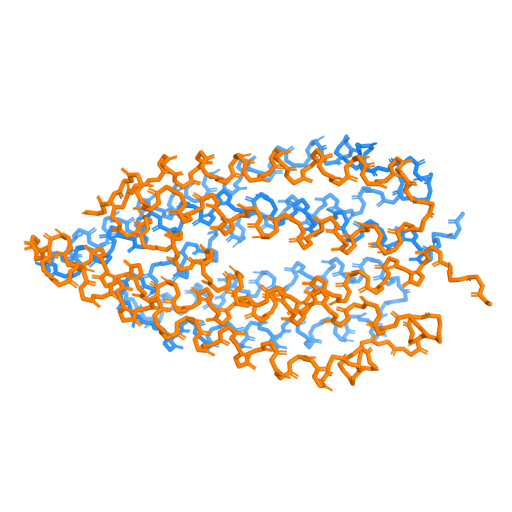 O O . PRO A 1 177 ? 10.734 -24.906 5.941 1 45.03 177 PRO A O 1
ATOM 1337 N N . PHE A 1 178 ? 11.297 -23.297 4.566 1 41.44 178 PHE A N 1
ATOM 1338 C CA . PHE A 1 178 ? 10.633 -23.938 3.439 1 41.44 178 PHE A CA 1
ATOM 1339 C C . PHE A 1 178 ? 11.133 -25.375 3.262 1 41.44 178 PHE A C 1
ATOM 1341 O O . PHE A 1 178 ? 12.273 -25.688 3.617 1 41.44 178 PHE A O 1
ATOM 1348 N N . MET B 1 1 ? -15.797 29.016 11.391 1 39.09 1 MET B N 1
ATOM 1349 C CA . MET B 1 1 ? -14.531 28.625 12 1 39.09 1 MET B CA 1
ATOM 1350 C C . MET B 1 1 ? -13.57 28.078 10.961 1 39.09 1 MET B C 1
ATOM 1352 O O . MET B 1 1 ? -13.922 27.172 10.195 1 39.09 1 MET B O 1
ATOM 1356 N N . LYS B 1 2 ? -12.781 28.859 10.414 1 51.88 2 LYS B N 1
ATOM 1357 C CA . LYS B 1 2 ? -11.938 28.641 9.25 1 51.88 2 LYS B CA 1
ATOM 1358 C C . LYS B 1 2 ? -11.078 27.391 9.422 1 51.88 2 LYS B C 1
ATOM 1360 O O . LYS B 1 2 ? -10.367 27.25 10.422 1 51.88 2 LYS B O 1
ATOM 1365 N N . CYS B 1 3 ? -11.516 26.328 8.906 1 58.91 3 CYS B N 1
ATOM 1366 C CA . CYS B 1 3 ? -10.781 25.078 8.969 1 58.91 3 CYS B CA 1
ATOM 1367 C C . CYS B 1 3 ? -9.305 25.281 8.633 1 58.91 3 CYS B C 1
ATOM 1369 O O . CYS B 1 3 ? -8.977 25.797 7.559 1 58.91 3 CYS B O 1
ATOM 1371 N N . SER B 1 4 ? -8.469 25.219 9.688 1 82.12 4 SER B N 1
ATOM 1372 C CA . SER B 1 4 ? -7.039 25.469 9.578 1 82.12 4 SER B CA 1
ATOM 1373 C C . SER B 1 4 ? -6.375 24.469 8.641 1 82.12 4 SER B C 1
ATOM 1375 O O . SER B 1 4 ? -6.949 23.422 8.336 1 82.12 4 SER B O 1
ATOM 1377 N N . ARG B 1 5 ? -5.398 24.906 7.906 1 83.94 5 ARG B N 1
ATOM 1378 C CA . ARG B 1 5 ? -4.59 24.047 7.059 1 83.94 5 ARG B CA 1
ATOM 1379 C C . ARG B 1 5 ? -4.184 22.766 7.805 1 83.94 5 ARG B C 1
ATOM 1381 O O . ARG B 1 5 ? -4.098 21.703 7.207 1 83.94 5 ARG B O 1
ATOM 1388 N N . TYR B 1 6 ? -4.039 22.922 9.062 1 87.69 6 TYR B N 1
ATOM 1389 C CA . TYR B 1 6 ? -3.67 21.766 9.883 1 87.69 6 TYR B CA 1
ATOM 1390 C C . TYR B 1 6 ? -4.809 20.766 9.945 1 87.69 6 TYR B C 1
ATOM 1392 O O . TYR B 1 6 ? -4.59 19.562 9.766 1 87.69 6 TYR B O 1
ATOM 1400 N N . SER B 1 7 ? -5.961 21.25 10.211 1 88.88 7 SER B N 1
ATOM 1401 C CA . SER B 1 7 ? -7.109 20.359 10.367 1 88.88 7 SER B CA 1
ATOM 1402 C C . SER B 1 7 ? -7.402 19.609 9.07 1 88.88 7 SER B C 1
ATOM 1404 O O . SER B 1 7 ? -7.719 18.422 9.102 1 88.88 7 SER B O 1
ATOM 1406 N N . THR B 1 8 ? -7.266 20.297 7.98 1 86.31 8 THR B N 1
ATOM 1407 C CA . THR B 1 8 ? -7.504 19.672 6.684 1 86.31 8 THR B CA 1
ATOM 1408 C C . THR B 1 8 ? -6.449 18.609 6.395 1 86.31 8 THR B C 1
ATOM 1410 O O . THR B 1 8 ? -6.773 17.5 5.945 1 86.31 8 THR B O 1
ATOM 1413 N N . LEU B 1 9 ? -5.203 18.938 6.648 1 88.12 9 LEU B N 1
ATOM 1414 C CA . LEU B 1 9 ? -4.117 18 6.418 1 88.12 9 LEU B CA 1
ATOM 1415 C C . LEU B 1 9 ? -4.262 16.781 7.316 1 88.12 9 LEU B C 1
ATOM 1417 O O . LEU B 1 9 ? -4.047 15.641 6.871 1 88.12 9 LEU B O 1
ATOM 1421 N N . LEU B 1 10 ? -4.613 16.984 8.516 1 89.94 10 LEU B N 1
ATOM 1422 C CA . LEU B 1 10 ? -4.758 15.875 9.453 1 89.94 10 LEU B CA 1
ATOM 1423 C C . LEU B 1 10 ? -5.918 14.969 9.055 1 89.94 10 LEU B C 1
ATOM 1425 O O . LEU B 1 10 ? -5.801 13.742 9.117 1 89.94 10 LEU B O 1
ATOM 1429 N N . LEU B 1 11 ? -6.957 15.547 8.672 1 89.38 11 LEU B N 1
ATOM 1430 C CA . LEU B 1 11 ? -8.078 14.734 8.211 1 89.38 11 LEU B CA 1
ATOM 1431 C C . LEU B 1 11 ? -7.676 13.898 7 1 89.38 11 LEU B C 1
ATOM 1433 O O . LEU B 1 11 ? -7.996 12.711 6.93 1 89.38 11 LEU B O 1
ATOM 1437 N N . HIS B 1 12 ? -6.996 14.523 6.055 1 87.06 12 HIS B N 1
ATOM 1438 C CA . HIS B 1 12 ? -6.531 13.797 4.879 1 87.06 12 HIS B CA 1
ATOM 1439 C C . HIS B 1 12 ? -5.621 12.633 5.273 1 87.06 12 HIS B C 1
ATOM 1441 O O . HIS B 1 12 ? -5.719 11.547 4.707 1 87.06 12 HIS B O 1
ATOM 1447 N N . HIS B 1 13 ? -4.805 12.875 6.145 1 88 13 HIS B N 1
ATOM 1448 C CA . HIS B 1 13 ? -3.91 11.836 6.637 1 88 13 HIS B CA 1
ATOM 1449 C C . HIS B 1 13 ? -4.695 10.68 7.242 1 88 13 HIS B C 1
ATOM 1451 O O . HIS B 1 13 ? -4.387 9.508 6.984 1 88 13 HIS B O 1
ATOM 1457 N N . ILE B 1 14 ? -5.66 10.992 8.039 1 89.81 14 ILE B N 1
ATOM 1458 C CA . ILE B 1 14 ? -6.492 9.969 8.664 1 89.81 14 ILE B CA 1
ATOM 1459 C C . ILE B 1 14 ? -7.23 9.172 7.586 1 89.81 14 ILE B C 1
ATOM 1461 O O . ILE B 1 14 ? -7.27 7.941 7.633 1 89.81 14 ILE B O 1
ATOM 1465 N N . CYS B 1 15 ? -7.754 9.891 6.629 1 89.44 15 CYS B N 1
ATOM 1466 C CA . CYS B 1 15 ? -8.453 9.234 5.527 1 89.44 15 CYS B CA 1
ATOM 1467 C C . CYS B 1 15 ? -7.535 8.258 4.809 1 89.44 15 CYS B C 1
ATOM 1469 O O . CYS B 1 15 ? -7.926 7.121 4.531 1 89.44 15 CYS B O 1
ATOM 1471 N N . LEU B 1 16 ? -6.336 8.688 4.566 1 87.06 16 LEU B N 1
ATOM 1472 C CA . LEU B 1 16 ? -5.375 7.84 3.865 1 87.06 16 LEU B CA 1
ATOM 1473 C C . LEU B 1 16 ? -5.02 6.613 4.695 1 87.06 16 LEU B C 1
ATOM 1475 O O . LEU B 1 16 ? -4.898 5.508 4.16 1 87.06 16 LEU B O 1
ATOM 1479 N N . GLN B 1 17 ? -4.875 6.781 5.922 1 88.62 17 GLN B N 1
ATOM 1480 C CA . GLN B 1 17 ? -4.516 5.668 6.797 1 88.62 17 GLN B CA 1
ATOM 1481 C C . GLN B 1 17 ? -5.621 4.617 6.832 1 88.62 17 GLN B C 1
ATOM 1483 O O . GLN B 1 17 ? -5.348 3.418 6.734 1 88.62 17 GLN B O 1
ATOM 1488 N N . VAL B 1 18 ? -6.777 5.094 7 1 91.19 18 VAL B N 1
ATOM 1489 C CA . VAL B 1 18 ? -7.906 4.172 7.047 1 91.19 18 VAL B CA 1
ATOM 1490 C C . VAL B 1 18 ? -8.086 3.5 5.688 1 91.19 18 VAL B C 1
ATOM 1492 O O . VAL B 1 18 ? -8.305 2.289 5.609 1 91.19 18 VAL B O 1
ATOM 1495 N N . TRP B 1 19 ? -7.934 4.289 4.695 1 89.06 19 TRP B N 1
ATOM 1496 C CA . TRP B 1 19 ? -8.047 3.771 3.336 1 89.06 19 TRP B CA 1
ATOM 1497 C C . TRP B 1 19 ? -7.012 2.684 3.08 1 89.06 19 TRP B C 1
ATOM 1499 O O . TRP B 1 19 ? -7.344 1.612 2.562 1 89.06 19 TRP B O 1
ATOM 1509 N N . LEU B 1 20 ? -5.828 2.906 3.432 1 86.31 20 LEU B N 1
ATOM 1510 C CA . LEU B 1 20 ? -4.754 1.935 3.248 1 86.31 20 LEU B CA 1
ATOM 1511 C C . LEU B 1 20 ? -5.027 0.665 4.047 1 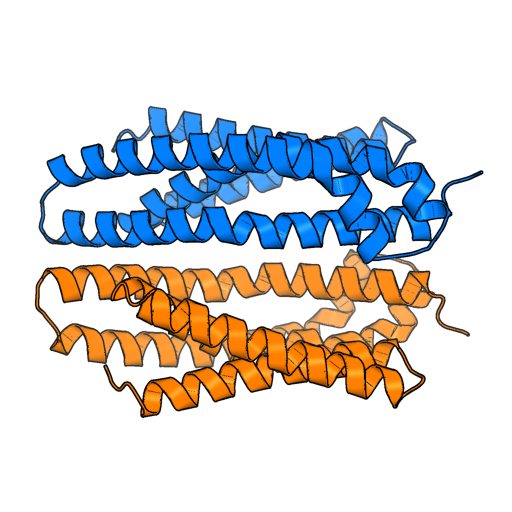86.31 20 LEU B C 1
ATOM 1513 O O . LEU B 1 20 ? -4.844 -0.444 3.539 1 86.31 20 LEU B O 1
ATOM 1517 N N . ALA B 1 21 ? -5.477 0.812 5.27 1 88.06 21 ALA B N 1
ATOM 1518 C CA . ALA B 1 21 ? -5.742 -0.329 6.141 1 88.06 21 ALA B CA 1
ATOM 1519 C C . ALA B 1 21 ? -6.82 -1.231 5.547 1 88.06 21 ALA B C 1
ATOM 1521 O O . ALA B 1 21 ? -6.652 -2.451 5.484 1 88.06 21 ALA B O 1
ATOM 1522 N N . VAL B 1 22 ? -7.832 -0.607 5.105 1 92 22 VAL B N 1
ATOM 1523 C CA . VAL B 1 22 ? -8.953 -1.378 4.586 1 92 22 VAL B CA 1
ATOM 1524 C C . VAL B 1 22 ? -8.594 -1.973 3.229 1 92 22 VAL B C 1
ATOM 1526 O O . VAL B 1 22 ? -9.047 -3.062 2.877 1 92 22 VAL B O 1
ATOM 1529 N N . SER B 1 23 ? -7.758 -1.287 2.506 1 88.12 23 SER B N 1
ATOM 1530 C CA . SER B 1 23 ? -7.328 -1.768 1.195 1 88.12 23 SER B CA 1
ATOM 1531 C C . SER B 1 23 ? -6.527 -3.061 1.315 1 88.12 23 SER B C 1
ATOM 1533 O O . SER B 1 23 ? -6.477 -3.854 0.373 1 88.12 23 SER B O 1
ATOM 1535 N N . LEU B 1 24 ? -5.992 -3.287 2.482 1 88.38 24 LEU B N 1
ATOM 1536 C CA . LEU B 1 24 ? -5.223 -4.512 2.689 1 88.38 24 LEU B CA 1
ATOM 1537 C C . LEU B 1 24 ? -6.129 -5.734 2.637 1 88.38 24 LEU B C 1
ATOM 1539 O O . LEU B 1 24 ? -5.699 -6.816 2.227 1 88.38 24 LEU B O 1
ATOM 1543 N N . ILE B 1 25 ? -7.371 -5.559 3.02 1 91.38 25 ILE B N 1
ATOM 1544 C CA . ILE B 1 25 ? -8.328 -6.656 2.971 1 91.38 25 ILE B CA 1
ATOM 1545 C C . ILE B 1 25 ? -8.562 -7.078 1.521 1 91.38 25 ILE B C 1
ATOM 1547 O O . ILE B 1 25 ? -8.5 -8.266 1.196 1 91.38 25 ILE B O 1
ATOM 1551 N N . THR B 1 26 ? -8.773 -6.109 0.707 1 91.19 26 THR B N 1
ATOM 1552 C CA . THR B 1 26 ? -9.008 -6.391 -0.706 1 91.19 26 THR B CA 1
ATOM 1553 C C . THR B 1 26 ? -7.723 -6.875 -1.378 1 91.19 26 THR B C 1
ATOM 1555 O O . THR B 1 26 ? -7.77 -7.711 -2.279 1 91.19 26 THR B O 1
ATOM 1558 N N . ASP B 1 27 ? -6.672 -6.352 -0.973 1 90.31 27 ASP B N 1
ATOM 1559 C CA . ASP B 1 27 ? -5.379 -6.766 -1.511 1 90.31 27 ASP B CA 1
ATOM 1560 C C . ASP B 1 27 ? -5.113 -8.242 -1.22 1 90.31 27 ASP B C 1
ATOM 1562 O O . ASP B 1 27 ? -4.539 -8.953 -2.049 1 90.31 27 ASP B O 1
ATOM 1566 N N . ALA B 1 28 ? -5.508 -8.664 -0.031 1 90.81 28 ALA B N 1
ATOM 1567 C CA . ALA B 1 28 ? -5.359 -10.07 0.328 1 90.81 28 ALA B CA 1
ATOM 1568 C C . ALA B 1 28 ? -6.156 -10.961 -0.619 1 90.81 28 ALA B C 1
ATOM 1570 O O . ALA B 1 28 ? -5.672 -12.016 -1.045 1 90.81 28 ALA B O 1
ATOM 1571 N N . LEU B 1 29 ? -7.316 -10.555 -0.87 1 93.56 29 LEU B N 1
ATOM 1572 C CA . LEU B 1 29 ? -8.125 -11.312 -1.824 1 93.56 29 LEU B CA 1
ATOM 1573 C C . LEU B 1 29 ? -7.469 -11.32 -3.201 1 93.56 29 LEU B C 1
ATOM 1575 O O . LEU B 1 29 ? -7.418 -12.367 -3.859 1 93.56 29 LEU B O 1
ATOM 1579 N N . ALA B 1 30 ? -6.973 -10.18 -3.621 1 92.62 30 ALA B N 1
ATOM 1580 C CA . ALA B 1 30 ? -6.285 -10.07 -4.906 1 92.62 30 ALA B CA 1
ATOM 1581 C C . ALA B 1 30 ? -5.066 -10.992 -4.949 1 92.62 30 ALA B C 1
ATOM 1583 O O . ALA B 1 30 ? -4.816 -11.648 -5.961 1 92.62 30 ALA B O 1
ATOM 1584 N N . ALA B 1 31 ? -4.379 -11.016 -3.885 1 92.5 31 ALA B N 1
ATOM 1585 C CA . ALA B 1 31 ? -3.184 -11.852 -3.803 1 92.5 31 ALA B CA 1
ATOM 1586 C C . ALA B 1 31 ? -3.539 -13.328 -3.898 1 92.5 31 ALA B C 1
ATOM 1588 O O . ALA B 1 31 ? -2.812 -14.109 -4.516 1 92.5 31 ALA B O 1
ATOM 1589 N N . SER B 1 32 ? -4.57 -13.734 -3.24 1 93.31 32 SER B N 1
ATOM 1590 C CA . SER B 1 32 ? -5.023 -15.117 -3.334 1 93.31 32 SER B CA 1
ATOM 1591 C C . SER B 1 32 ? -5.402 -15.477 -4.766 1 93.31 32 SER B C 1
ATOM 1593 O O . SER B 1 32 ? -5.039 -16.547 -5.258 1 93.31 32 SER B O 1
ATOM 1595 N N . GLY B 1 33 ? -6.168 -14.562 -5.387 1 93.81 33 GLY B N 1
ATOM 1596 C CA . GLY B 1 33 ? -6.5 -14.781 -6.785 1 93.81 33 GLY B CA 1
ATOM 1597 C C . GLY B 1 33 ? -5.281 -14.867 -7.68 1 93.81 33 GLY B C 1
ATOM 1598 O O . GLY B 1 33 ? -5.23 -15.695 -8.594 1 93.81 33 GLY B O 1
ATOM 1599 N N . GLN B 1 34 ? -4.371 -14.047 -7.422 1 92.56 34 GLN B N 1
ATOM 1600 C CA . GLN B 1 34 ? -3.121 -14.047 -8.172 1 92.56 34 GLN B CA 1
ATOM 1601 C C . GLN B 1 34 ? -2.412 -15.391 -8.07 1 92.56 34 GLN B C 1
ATOM 1603 O O . GLN B 1 34 ? -1.948 -15.93 -9.078 1 92.56 34 GLN B O 1
ATOM 1608 N N . ALA B 1 35 ? -2.293 -15.93 -6.91 1 92.69 35 ALA B N 1
ATOM 1609 C CA . ALA B 1 35 ? -1.621 -17.203 -6.695 1 92.69 35 ALA B CA 1
ATOM 1610 C C . ALA B 1 35 ? -2.352 -18.344 -7.414 1 92.69 35 ALA B C 1
ATOM 1612 O O . ALA B 1 35 ? -1.721 -19.203 -8.023 1 92.69 35 ALA B O 1
ATOM 1613 N N . LEU B 1 36 ? -3.643 -18.359 -7.316 1 92.56 36 LEU B N 1
ATOM 1614 C CA . LEU B 1 36 ? -4.445 -19.391 -7.953 1 92.56 36 LEU B CA 1
ATOM 1615 C C . LEU B 1 36 ? -4.316 -19.328 -9.469 1 92.56 36 LEU B C 1
ATOM 1617 O O . LEU B 1 36 ? -4.191 -20.359 -10.133 1 92.56 36 LEU B O 1
ATOM 1621 N N . ILE B 1 37 ? -4.332 -18.094 -9.953 1 93.56 37 ILE B N 1
ATOM 1622 C CA . ILE B 1 37 ? -4.223 -17.891 -11.398 1 93.56 37 ILE B CA 1
ATOM 1623 C C . ILE B 1 37 ? -2.838 -18.328 -11.875 1 93.56 37 ILE B C 1
ATOM 1625 O O . ILE B 1 37 ? -2.715 -19.031 -12.875 1 93.56 37 ILE B O 1
ATOM 1629 N N . ALA B 1 38 ? -1.834 -17.953 -11.18 1 92.75 38 ALA B N 1
ATOM 1630 C CA . ALA B 1 38 ? -0.473 -18.344 -11.531 1 92.75 38 ALA B CA 1
ATOM 1631 C C . ALA B 1 38 ? -0.333 -19.859 -11.555 1 92.75 38 ALA B C 1
ATOM 1633 O O . ALA B 1 38 ? 0.278 -20.422 -12.469 1 92.75 38 ALA B O 1
ATOM 1634 N N . SER B 1 39 ? -0.89 -20.516 -10.594 1 92.75 39 SER B N 1
ATOM 1635 C CA . SER B 1 39 ? -0.865 -21.969 -10.492 1 92.75 39 SER B CA 1
ATOM 1636 C C . SER B 1 39 ? -1.573 -22.625 -11.68 1 92.75 39 SER B C 1
ATOM 1638 O O . SER B 1 39 ? -1.052 -23.562 -12.281 1 92.75 39 SER B O 1
ATOM 1640 N N . SER B 1 40 ? -2.713 -22.109 -11.945 1 92.94 40 SER B N 1
ATOM 1641 C CA . SER B 1 40 ? -3.52 -22.672 -13.023 1 92.94 40 SER B CA 1
ATOM 1642 C C . SER B 1 40 ? -2.85 -22.484 -14.383 1 92.94 40 SER B C 1
ATOM 1644 O O . SER B 1 40 ? -2.83 -23.406 -15.203 1 92.94 40 SER B O 1
ATOM 1646 N N . VAL B 1 41 ? -2.365 -21.359 -14.648 1 91.31 41 VAL B N 1
ATOM 1647 C CA . VAL B 1 41 ? -1.689 -21.047 -15.906 1 91.31 41 VAL B CA 1
ATOM 1648 C C . VAL B 1 41 ? -0.47 -21.953 -16.062 1 91.31 41 VAL B C 1
ATOM 1650 O O . VAL B 1 41 ? -0.217 -22.469 -17.156 1 91.31 41 VAL B O 1
ATOM 1653 N N . SER B 1 42 ? 0.216 -22.141 -14.992 1 90.38 42 SER B N 1
ATOM 1654 C CA . SER B 1 42 ? 1.416 -22.969 -15.047 1 90.38 42 SER B CA 1
ATOM 1655 C C . SER B 1 42 ? 1.07 -24.422 -15.359 1 90.38 42 SER B C 1
ATOM 1657 O O . SER B 1 42 ? 1.861 -25.141 -15.984 1 90.38 42 SER B O 1
ATOM 1659 N N . LYS B 1 43 ? -0.03 -24.812 -14.961 1 92.31 43 LYS B N 1
ATOM 1660 C CA . LYS B 1 43 ? -0.484 -26.172 -15.211 1 92.31 43 LYS B CA 1
ATOM 1661 C C . LYS B 1 43 ? -1.141 -26.297 -16.578 1 92.31 43 LYS B C 1
ATOM 1663 O O . LYS B 1 43 ? -1.529 -27.391 -17 1 92.31 43 LYS B O 1
ATOM 1668 N N . GLY B 1 44 ? -1.377 -25.188 -17.234 1 91.12 44 GLY B N 1
ATOM 1669 C CA . GLY B 1 44 ? -2.029 -25.188 -18.531 1 91.12 44 GLY B CA 1
ATOM 1670 C C . GLY B 1 44 ? -3.535 -25.344 -18.453 1 91.12 44 GLY B C 1
ATOM 1671 O O . GLY B 1 44 ? -4.18 -25.781 -19.406 1 91.12 44 GLY B O 1
ATOM 1672 N N . ASN B 1 45 ? -4.078 -25.156 -17.312 1 89.56 45 ASN B N 1
ATOM 1673 C CA . ASN B 1 45 ? -5.516 -25.266 -17.094 1 89.56 45 ASN B CA 1
ATOM 1674 C C . ASN B 1 45 ? -6.223 -23.922 -17.266 1 89.56 45 ASN B C 1
ATOM 1676 O O . ASN B 1 45 ? -6.66 -23.328 -16.281 1 89.56 45 ASN B O 1
ATOM 1680 N N . TYR B 1 46 ? -6.535 -23.5 -18.406 1 86.06 46 TYR B N 1
ATOM 1681 C CA . TYR B 1 46 ? -7.043 -22.172 -18.703 1 86.06 46 TYR B CA 1
ATOM 1682 C C . TYR B 1 46 ? -8.523 -22.062 -18.375 1 86.06 46 TYR B C 1
ATOM 1684 O O . TYR B 1 46 ? -9.023 -20.969 -18.078 1 86.06 46 TYR B O 1
ATOM 1692 N N . ARG B 1 47 ? -9.242 -23.156 -18.438 1 86.75 47 ARG B N 1
ATOM 1693 C CA . ARG B 1 47 ? -10.641 -23.125 -18.016 1 86.75 47 ARG B CA 1
ATOM 1694 C C . ARG B 1 47 ? -10.773 -22.719 -16.562 1 86.75 47 ARG B C 1
ATOM 1696 O O . ARG B 1 47 ? -11.648 -21.922 -16.203 1 86.75 47 ARG B O 1
ATOM 1703 N N . SER B 1 48 ? -9.836 -23.203 -15.812 1 90.94 48 SER B N 1
ATOM 1704 C CA . SER B 1 48 ? -9.836 -22.859 -14.398 1 90.94 48 SER B CA 1
ATOM 1705 C C . SER B 1 48 ? -9.531 -21.375 -14.18 1 90.94 48 SER B C 1
ATOM 1707 O O . SER B 1 48 ? -10.047 -20.766 -13.242 1 90.94 48 SER B O 1
ATOM 1709 N N . VAL B 1 49 ? -8.828 -20.812 -15.078 1 91.06 49 VAL B N 1
ATOM 1710 C CA . VAL B 1 49 ? -8.445 -19.406 -14.969 1 91.06 49 VAL B CA 1
ATOM 1711 C C . VAL B 1 49 ? -9.688 -18.516 -15.055 1 91.06 49 VAL B C 1
ATOM 1713 O O . VAL B 1 49 ? -9.859 -17.594 -14.266 1 91.06 49 VAL B O 1
ATOM 1716 N N . LYS B 1 50 ? -10.578 -18.797 -15.961 1 89.94 50 LYS B N 1
ATOM 1717 C CA . LYS B 1 50 ? -11.805 -18.031 -16.125 1 89.94 50 LYS B CA 1
ATOM 1718 C C . LYS B 1 50 ? -12.703 -18.156 -14.906 1 89.94 50 LYS B C 1
ATOM 1720 O O . LYS B 1 50 ? -13.25 -17.156 -14.422 1 89.94 50 LYS B O 1
ATOM 1725 N N . ASP B 1 51 ? -12.797 -19.344 -14.453 1 92.75 51 ASP B N 1
ATOM 1726 C CA . ASP B 1 51 ? -13.633 -19.594 -13.281 1 92.75 51 ASP B CA 1
ATOM 1727 C C . ASP B 1 51 ? -13.102 -18.859 -12.055 1 92.75 51 ASP B C 1
ATOM 1729 O O . ASP B 1 51 ? -13.867 -18.266 -11.297 1 92.75 51 ASP B O 1
ATOM 1733 N N . ILE B 1 52 ? -11.82 -18.891 -11.906 1 92.88 52 ILE B N 1
ATOM 1734 C CA . ILE B 1 52 ? -11.188 -18.219 -10.781 1 92.88 52 ILE B CA 1
ATOM 1735 C C . ILE B 1 52 ? -11.398 -16.703 -10.898 1 92.88 52 ILE B C 1
ATOM 1737 O O . ILE B 1 52 ? -11.734 -16.047 -9.922 1 92.88 52 ILE B O 1
ATOM 1741 N N . THR B 1 53 ? -11.258 -16.188 -12.062 1 91.69 53 THR B N 1
ATOM 1742 C CA . THR B 1 53 ? -11.422 -14.766 -12.32 1 91.69 53 THR B CA 1
ATOM 1743 C C . THR B 1 53 ? -12.828 -14.305 -11.922 1 91.69 53 THR B C 1
ATOM 1745 O O . THR B 1 53 ? -12.977 -13.336 -11.18 1 91.69 53 THR B O 1
ATOM 1748 N N . TYR B 1 54 ? -13.812 -15 -12.32 1 91.12 54 TYR B N 1
ATOM 1749 C CA . TYR B 1 54 ? -15.188 -14.641 -12.016 1 91.12 54 TYR B CA 1
ATOM 1750 C C . TYR B 1 54 ? -15.461 -14.758 -10.516 1 91.12 54 TYR B C 1
ATOM 1752 O O . TYR B 1 54 ? -16.125 -13.898 -9.938 1 91.12 54 TYR B O 1
ATOM 1760 N N . PHE B 1 55 ? -14.969 -15.773 -9.992 1 93.69 55 PHE B N 1
ATOM 1761 C CA . PHE B 1 55 ? -15.156 -16.016 -8.57 1 93.69 55 PHE B CA 1
ATOM 1762 C C . PHE B 1 55 ? -14.547 -14.883 -7.742 1 93.69 55 PHE B C 1
ATOM 1764 O O . PHE B 1 55 ? -15.219 -14.305 -6.883 1 93.69 55 PHE B O 1
ATOM 1771 N N . VAL B 1 56 ? -13.312 -14.516 -8.047 1 94.62 56 VAL B N 1
ATOM 1772 C CA . VAL B 1 56 ? -12.594 -13.523 -7.266 1 94.62 56 VAL B CA 1
ATOM 1773 C C . VAL B 1 56 ? -13.195 -12.141 -7.5 1 94.62 56 VAL B C 1
ATOM 1775 O O . VAL B 1 56 ? -13.305 -11.336 -6.57 1 94.62 56 VAL B O 1
ATOM 1778 N N . LEU B 1 57 ? -13.656 -11.844 -8.68 1 91.94 57 LEU B N 1
ATOM 1779 C CA . LEU B 1 57 ? -14.289 -10.57 -8.977 1 91.94 57 LEU B CA 1
ATOM 1780 C C . LEU B 1 57 ? -15.609 -10.422 -8.227 1 91.94 57 LEU B C 1
ATOM 1782 O O . LEU B 1 57 ? -15.914 -9.352 -7.703 1 91.94 57 LEU B O 1
ATOM 1786 N N . ASN B 1 58 ? -16.312 -11.492 -8.18 1 94.19 58 ASN B N 1
ATOM 1787 C CA . ASN B 1 58 ? -17.594 -11.461 -7.473 1 94.19 58 ASN B CA 1
ATOM 1788 C C . ASN B 1 58 ? -17.406 -11.266 -5.973 1 94.19 58 ASN B C 1
ATOM 1790 O O . ASN B 1 58 ? -18.062 -10.43 -5.363 1 94.19 58 ASN B O 1
ATOM 1794 N N . ILE B 1 59 ? -16.531 -11.992 -5.391 1 96.88 59 ILE B N 1
ATOM 1795 C CA . ILE B 1 59 ? -16.25 -11.852 -3.965 1 96.88 59 ILE B CA 1
ATOM 1796 C C . ILE B 1 59 ? -15.695 -10.461 -3.68 1 96.88 59 ILE B C 1
ATOM 1798 O O . ILE B 1 59 ? -16.016 -9.852 -2.656 1 96.88 59 ILE B O 1
ATOM 1802 N N . GLY B 1 60 ? -14.82 -10.016 -4.574 1 94.88 60 GLY B N 1
ATOM 1803 C CA . GLY B 1 60 ? -14.281 -8.672 -4.434 1 94.88 60 GLY B CA 1
ATOM 1804 C C . GLY B 1 60 ? -15.352 -7.594 -4.449 1 94.88 60 GLY B C 1
ATOM 1805 O O . GLY B 1 60 ? -15.289 -6.633 -3.68 1 94.88 60 GLY B O 1
ATOM 1806 N N . PHE B 1 61 ? -16.312 -7.711 -5.309 1 93.06 61 PHE B N 1
ATOM 1807 C CA . PHE B 1 61 ? -17.406 -6.754 -5.383 1 93.06 61 PHE B CA 1
ATOM 1808 C C . PHE B 1 61 ? -18.203 -6.738 -4.082 1 93.06 61 PHE B C 1
ATOM 1810 O O . PHE B 1 61 ? -18.484 -5.668 -3.535 1 93.06 61 PHE B O 1
ATOM 1817 N N . VAL B 1 62 ? -18.5 -7.867 -3.615 1 97.25 62 VAL B N 1
ATOM 1818 C CA . VAL B 1 62 ? -19.25 -7.992 -2.369 1 97.25 62 VAL B CA 1
ATOM 1819 C C . VAL B 1 62 ? -18.453 -7.402 -1.217 1 97.25 62 VAL B C 1
ATOM 1821 O O . VAL B 1 62 ? -18.984 -6.668 -0.385 1 97.25 62 VAL B O 1
ATOM 1824 N N . MET B 1 63 ? -17.203 -7.676 -1.211 1 97.25 63 MET B N 1
ATOM 1825 C CA . MET B 1 63 ? -16.328 -7.148 -0.171 1 97.25 63 MET B CA 1
ATOM 1826 C C . MET B 1 63 ? -16.234 -5.629 -0.247 1 97.25 63 MET B C 1
ATOM 1828 O O . MET B 1 63 ? -16.312 -4.945 0.775 1 97.25 63 MET B O 1
ATOM 1832 N N . GLY B 1 64 ? -16.078 -5.133 -1.445 1 94.75 64 GLY B N 1
ATOM 1833 C CA . GLY B 1 64 ? -16.016 -3.691 -1.63 1 94.75 64 GLY B CA 1
ATOM 1834 C C . GLY B 1 64 ? -17.266 -2.98 -1.145 1 94.75 64 GLY B C 1
ATOM 1835 O O . GLY B 1 64 ? -17.188 -1.965 -0.453 1 94.75 64 GLY B O 1
ATOM 1836 N N . VAL B 1 65 ? -18.391 -3.541 -1.442 1 96.5 65 VAL B N 1
ATOM 1837 C CA . VAL B 1 65 ? -19.656 -2.951 -1.043 1 96.5 65 VAL B CA 1
ATOM 1838 C C . VAL B 1 65 ? -19.828 -3.045 0.472 1 96.5 65 VAL B C 1
ATOM 1840 O O . VAL B 1 65 ? -20.266 -2.092 1.115 1 96.5 65 VAL B O 1
ATOM 1843 N N . THR B 1 66 ? -19.453 -4.156 1.011 1 98.06 66 THR B N 1
ATOM 1844 C CA . THR B 1 66 ? -19.547 -4.355 2.453 1 98.06 66 THR B CA 1
ATOM 1845 C C . THR B 1 66 ? -18.641 -3.375 3.191 1 98.06 66 THR B C 1
ATOM 1847 O O . THR B 1 66 ? -19.047 -2.756 4.172 1 98.06 66 THR B O 1
ATOM 1850 N N . LEU B 1 67 ? -17.469 -3.188 2.689 1 97 67 LEU B N 1
ATOM 1851 C CA . LEU B 1 67 ? -16.531 -2.262 3.312 1 97 67 LEU B CA 1
ATOM 1852 C C . LEU B 1 67 ? -17.016 -0.824 3.197 1 97 67 LEU B C 1
ATOM 1854 O O . LEU B 1 67 ? -16.859 -0.031 4.125 1 97 67 LEU B O 1
ATOM 1858 N N . ALA B 1 68 ? -17.594 -0.539 2.051 1 95.38 68 ALA B N 1
ATOM 1859 C CA . ALA B 1 68 ? -18.172 0.791 1.861 1 95.38 68 ALA B CA 1
ATOM 1860 C C . ALA B 1 68 ? -19.266 1.067 2.891 1 95.38 68 ALA B C 1
ATOM 1862 O O . ALA B 1 68 ? -19.297 2.143 3.496 1 95.38 68 ALA B O 1
ATOM 1863 N N . ALA B 1 69 ? -20.109 0.121 3.09 1 97.38 69 ALA B N 1
ATOM 1864 C CA . ALA B 1 69 ? -21.203 0.266 4.039 1 97.38 69 ALA B CA 1
ATOM 1865 C C . ALA B 1 69 ? -20.688 0.405 5.469 1 97.38 69 ALA B C 1
ATOM 1867 O O . ALA B 1 69 ? -21.109 1.292 6.211 1 97.38 69 ALA B O 1
ATOM 1868 N N . ILE B 1 70 ? -19.734 -0.399 5.836 1 97.5 70 ILE B N 1
ATOM 1869 C CA . ILE B 1 70 ? -19.188 -0.386 7.184 1 97.5 70 ILE B CA 1
ATOM 1870 C C . ILE B 1 70 ? -18.5 0.953 7.445 1 97.5 70 ILE B C 1
ATOM 1872 O O . ILE B 1 70 ? -18.703 1.574 8.484 1 97.5 70 ILE B O 1
ATOM 1876 N N . LEU B 1 71 ? -17.703 1.395 6.492 1 96.06 71 LEU B N 1
ATOM 1877 C CA . LEU B 1 71 ? -16.984 2.646 6.66 1 96.06 71 LEU B CA 1
ATOM 1878 C C . LEU B 1 71 ? -17.922 3.84 6.609 1 96.06 71 LEU B C 1
ATOM 1880 O O . LEU B 1 71 ? -17.703 4.844 7.285 1 96.06 71 LEU B O 1
ATOM 1884 N N . GLY B 1 72 ? -18.969 3.738 5.793 1 95 72 GLY B N 1
ATOM 1885 C CA . GLY B 1 72 ? -19.969 4.805 5.73 1 95 72 GLY B CA 1
ATOM 1886 C C . GLY B 1 72 ? -20.578 5.129 7.078 1 95 72 GLY B C 1
ATOM 1887 O O . GLY B 1 72 ? -20.812 6.297 7.395 1 95 72 GLY B O 1
ATOM 1888 N N . VAL B 1 73 ? -20.688 4.164 7.906 1 95.44 73 VAL B N 1
ATOM 1889 C CA . VAL B 1 73 ? -21.344 4.367 9.195 1 95.44 73 VAL B CA 1
ATOM 1890 C C . VAL B 1 73 ? -20.297 4.574 10.281 1 95.44 73 VAL B C 1
ATOM 1892 O O . VAL B 1 73 ? -20.547 5.242 11.289 1 95.44 73 VAL B O 1
ATOM 1895 N N . SER B 1 74 ? -19.125 4.039 10.125 1 95.38 74 SER B N 1
ATOM 1896 C CA . SER B 1 74 ? -18.188 3.98 11.242 1 95.38 74 SER B CA 1
ATOM 1897 C C . SER B 1 74 ? -17.109 5.051 11.109 1 95.38 74 SER B C 1
ATOM 1899 O O . SER B 1 74 ? -16.391 5.332 12.07 1 95.38 74 SER B O 1
ATOM 1901 N N . PHE B 1 75 ? -16.953 5.715 10.047 1 93.88 75 PHE B N 1
ATOM 1902 C CA . PHE B 1 75 ? -15.812 6.578 9.797 1 93.88 75 PHE B CA 1
ATOM 1903 C C . PHE B 1 75 ? -15.773 7.727 10.797 1 93.88 75 PHE B C 1
ATOM 1905 O O . PHE B 1 75 ? -14.703 8.102 11.281 1 93.88 75 PHE B O 1
ATOM 1912 N N . GLY B 1 76 ? -16.953 8.305 11.031 1 91.56 76 GLY B N 1
ATOM 1913 C CA . GLY B 1 76 ? -17.016 9.367 12.023 1 91.56 76 GLY B CA 1
ATOM 1914 C C . GLY B 1 76 ? -16.453 8.953 13.367 1 91.56 76 GLY B C 1
ATOM 1915 O O . GLY B 1 76 ? -15.641 9.672 13.961 1 91.56 76 GLY B O 1
ATOM 1916 N N . SER B 1 77 ? -16.844 7.75 13.789 1 93.81 77 SER B N 1
ATOM 1917 C CA . SER B 1 77 ? -16.359 7.223 15.055 1 93.81 77 SER B CA 1
ATOM 1918 C C . SER B 1 77 ? -14.867 6.914 14.984 1 93.81 77 SER B C 1
ATOM 1920 O O . SER B 1 77 ? -14.141 7.094 15.961 1 93.81 77 SER B O 1
ATOM 1922 N N . ILE B 1 78 ? -14.375 6.527 13.859 1 95.44 78 ILE B N 1
ATOM 1923 C CA . ILE B 1 78 ? -12.969 6.188 13.688 1 95.44 78 ILE B CA 1
ATOM 1924 C C . ILE B 1 78 ? -12.117 7.445 13.812 1 95.44 78 ILE B C 1
ATOM 1926 O O . ILE B 1 78 ? -11.055 7.426 14.438 1 95.44 78 ILE B O 1
ATOM 1930 N N . VAL B 1 79 ? -12.594 8.539 13.234 1 94.06 79 VAL B N 1
ATOM 1931 C CA . VAL B 1 79 ? -11.844 9.789 13.273 1 94.06 79 VAL B CA 1
ATOM 1932 C C . VAL B 1 79 ? -11.641 10.227 14.727 1 94.06 79 VAL B C 1
ATOM 1934 O O . VAL B 1 79 ? -10.562 10.695 15.094 1 94.06 79 VAL B O 1
ATOM 1937 N N . THR B 1 80 ? -12.68 10.008 15.602 1 93.5 80 THR B N 1
ATOM 1938 C CA . THR B 1 80 ? -12.609 10.414 17 1 93.5 80 THR B CA 1
ATOM 1939 C C . THR B 1 80 ? -11.555 9.594 17.75 1 93.5 80 THR B C 1
ATOM 1941 O O . THR B 1 80 ? -11.023 10.039 18.766 1 93.5 80 THR B O 1
ATOM 1944 N N . LEU B 1 81 ? -11.234 8.406 17.203 1 91.12 81 LEU B N 1
ATOM 1945 C CA . LEU B 1 81 ? -10.203 7.574 17.812 1 91.12 81 LEU B CA 1
ATOM 1946 C C . LEU B 1 81 ? -8.812 8.102 17.484 1 91.12 81 LEU B C 1
ATOM 1948 O O . LEU B 1 81 ? -7.859 7.879 18.234 1 91.12 81 LEU B O 1
ATOM 1952 N N . PHE B 1 82 ? -8.719 8.836 16.422 1 91 82 PHE B N 1
ATOM 1953 C CA . PHE B 1 82 ? -7.414 9.297 15.969 1 91 82 PHE B CA 1
ATOM 1954 C C . PHE B 1 82 ? -7.094 10.664 16.547 1 91 82 PHE B C 1
ATOM 1956 O O . PHE B 1 82 ? -5.922 11.023 16.703 1 91 82 PHE B O 1
ATOM 1963 N N . THR B 1 83 ? -8.109 11.422 16.797 1 91.06 83 THR B N 1
ATOM 1964 C CA . THR B 1 83 ? -7.812 12.773 17.234 1 91.06 83 THR B CA 1
ATOM 1965 C C . THR B 1 83 ? -8.992 13.375 18 1 91.06 83 THR B C 1
ATOM 1967 O O . THR B 1 83 ? -10.133 12.93 17.828 1 91.06 83 THR B O 1
ATOM 1970 N N . LYS B 1 84 ? -8.641 14.414 18.812 1 92.38 84 LYS B N 1
ATOM 1971 C CA . LYS B 1 84 ? -9.656 15.18 19.531 1 92.38 84 LYS B CA 1
ATOM 1972 C C . LYS B 1 84 ? -9.703 16.625 19.062 1 92.38 84 LYS B C 1
ATOM 1974 O O . LYS B 1 84 ? -10.375 17.469 19.656 1 92.38 84 LYS B O 1
ATOM 1979 N N . ASP B 1 85 ? -8.969 16.812 18.016 1 91.06 85 ASP B N 1
ATOM 1980 C CA . ASP B 1 85 ? -8.945 18.172 17.453 1 91.06 85 ASP B CA 1
ATOM 1981 C C . ASP B 1 85 ? -10.312 18.562 16.906 1 91.06 85 ASP B C 1
ATOM 1983 O O . ASP B 1 85 ? -10.836 17.938 15.992 1 91.06 85 ASP B O 1
ATOM 1987 N N . ILE B 1 86 ? -10.859 19.672 17.469 1 91.69 86 ILE B N 1
ATOM 1988 C CA . ILE B 1 86 ? -12.219 20.094 17.156 1 91.69 86 ILE B CA 1
ATOM 1989 C C . ILE B 1 86 ? -12.305 20.5 15.68 1 91.69 86 ILE B C 1
ATOM 1991 O O . ILE B 1 86 ? -13.328 20.297 15.031 1 91.69 86 ILE B O 1
ATOM 1995 N N . GLY B 1 87 ? -11.234 21.078 15.148 1 90.88 87 GLY B N 1
ATOM 1996 C CA . GLY B 1 87 ? -11.203 21.453 13.742 1 90.88 87 GLY B CA 1
ATOM 1997 C C . GLY B 1 87 ? -11.336 20.25 12.812 1 90.88 87 GLY B C 1
ATOM 1998 O O . GLY B 1 87 ? -12.031 20.328 11.797 1 90.88 87 GLY B O 1
ATOM 1999 N N . VAL B 1 88 ? -10.695 19.156 13.164 1 90.81 88 VAL B N 1
ATOM 2000 C CA . VAL B 1 88 ? -10.734 17.938 12.352 1 90.81 88 VAL B CA 1
ATOM 2001 C C . VAL B 1 88 ? -12.117 17.297 12.445 1 90.81 88 VAL B C 1
ATOM 2003 O O . VAL B 1 88 ? -12.688 16.891 11.43 1 90.81 88 VAL B O 1
ATOM 2006 N N . LEU B 1 89 ? -12.664 17.312 13.648 1 91.81 89 LEU B N 1
ATOM 2007 C CA . LEU B 1 89 ? -13.953 16.672 13.867 1 91.81 89 LEU B CA 1
ATOM 2008 C C . LEU B 1 89 ? -15.062 17.422 13.133 1 91.81 89 LEU B C 1
ATOM 2010 O O . LEU B 1 89 ? -16.031 16.812 12.664 1 91.81 89 LEU B O 1
ATOM 2014 N N . ALA B 1 90 ? -14.922 18.688 12.977 1 90.06 90 ALA B N 1
ATOM 2015 C CA . ALA B 1 90 ? -15.922 19.531 12.32 1 90.06 90 ALA B CA 1
ATOM 2016 C C . ALA B 1 90 ? -16 19.219 10.828 1 90.06 90 ALA B C 1
ATOM 2018 O O . ALA B 1 90 ? -17.047 19.391 10.203 1 90.06 90 ALA B O 1
ATOM 2019 N N . ILE B 1 91 ? -14.93 18.703 10.25 1 87.38 91 ILE B N 1
ATOM 2020 C CA . ILE B 1 91 ? -14.922 18.469 8.812 1 87.38 91 ILE B CA 1
ATOM 2021 C C . ILE B 1 91 ? -14.828 16.969 8.539 1 87.38 91 ILE B C 1
ATOM 2023 O O . ILE B 1 91 ? -14.672 16.547 7.387 1 87.38 91 ILE B O 1
ATOM 2027 N N . ALA B 1 92 ? -14.938 16.141 9.461 1 89.06 92 ALA B N 1
ATOM 2028 C CA . ALA B 1 92 ? -14.766 14.695 9.352 1 89.06 92 ALA B CA 1
ATOM 2029 C C . ALA B 1 92 ? -15.727 14.102 8.328 1 89.06 92 ALA B C 1
ATOM 2031 O O . ALA B 1 92 ? -15.375 13.164 7.602 1 89.06 92 ALA B O 1
ATOM 2032 N N . ARG B 1 93 ? -16.859 14.641 8.227 1 86.19 93 ARG B N 1
ATOM 2033 C CA . ARG B 1 93 ? -17.906 14.109 7.344 1 86.19 93 ARG B CA 1
ATOM 2034 C C . ARG B 1 93 ? -17.484 14.219 5.883 1 86.19 93 ARG B C 1
ATOM 2036 O O . ARG B 1 93 ? -17.938 13.43 5.043 1 86.19 93 ARG B O 1
ATOM 2043 N N . THR B 1 94 ? -16.688 15.18 5.605 1 81 94 THR B N 1
ATOM 2044 C CA . THR B 1 94 ? -16.25 15.367 4.227 1 81 94 THR B CA 1
ATOM 2045 C C . THR B 1 94 ? -15.383 14.203 3.766 1 81 94 THR B C 1
ATOM 2047 O O . THR B 1 94 ? -15.258 13.953 2.564 1 81 94 THR B O 1
ATOM 2050 N N . GLY B 1 95 ? -14.766 13.461 4.691 1 83.88 95 GLY B N 1
ATOM 2051 C CA . GLY B 1 95 ? -13.891 12.344 4.355 1 83.88 95 GLY B CA 1
ATOM 2052 C C . GLY B 1 95 ? -14.633 11.031 4.234 1 83.88 95 GLY B C 1
ATOM 2053 O O . GLY B 1 95 ? -14.109 10.062 3.68 1 83.88 95 GLY B O 1
ATOM 2054 N N . VAL B 1 96 ? -15.844 11.086 4.664 1 83.19 96 VAL B N 1
ATOM 2055 C CA . VAL B 1 96 ? -16.625 9.844 4.703 1 83.19 96 VAL B CA 1
ATOM 2056 C C . VAL B 1 96 ? -16.844 9.336 3.281 1 83.19 96 VAL B C 1
ATOM 2058 O O . VAL B 1 96 ? -16.625 8.156 2.996 1 83.19 96 VAL B O 1
ATOM 2061 N N . LEU B 1 97 ? -17.297 10.195 2.439 1 77.62 97 LEU B N 1
ATOM 2062 C CA . LEU B 1 97 ? -17.609 9.789 1.074 1 77.62 97 LEU B CA 1
ATOM 2063 C C . LEU B 1 97 ? -16.375 9.25 0.366 1 77.62 97 LEU B C 1
ATOM 2065 O O . LEU B 1 97 ? -16.438 8.219 -0.305 1 77.62 97 LEU B O 1
ATOM 2069 N N . PHE B 1 98 ? -15.25 9.852 0.555 1 78.06 98 PHE B N 1
ATOM 2070 C CA . PHE B 1 98 ? -14 9.43 -0.064 1 78.06 98 PHE B CA 1
ATOM 2071 C C . PHE B 1 98 ? -13.609 8.039 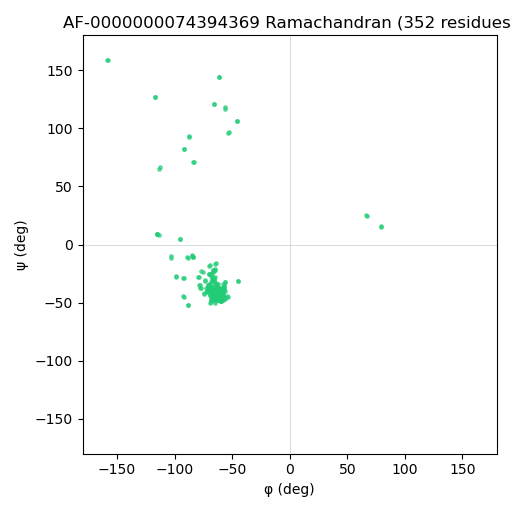0.421 1 78.06 98 PHE B C 1
ATOM 2073 O O . PHE B 1 98 ? -13.336 7.145 -0.387 1 78.06 98 PHE B O 1
ATOM 2080 N N . VAL B 1 99 ? -13.664 7.824 1.661 1 87.44 99 VAL B N 1
ATOM 2081 C CA . VAL B 1 99 ? -13.117 6.598 2.236 1 87.44 99 VAL B CA 1
ATOM 2082 C C . VAL B 1 99 ? -14.102 5.445 2.01 1 87.44 99 VAL B C 1
ATOM 2084 O O . VAL B 1 99 ? -13.688 4.32 1.722 1 87.44 99 VAL B O 1
ATOM 2087 N N . SER B 1 100 ? -15.336 5.777 2.055 1 90.31 100 SER B N 1
ATOM 2088 C CA . SER B 1 100 ? -16.344 4.723 1.973 1 90.31 100 SER B CA 1
ATOM 2089 C C . SER B 1 100 ? -16.719 4.43 0.524 1 90.31 100 SER B C 1
ATOM 2091 O O . SER B 1 100 ? -16.547 3.305 0.048 1 90.31 100 SER B O 1
ATOM 2093 N N . ALA B 1 101 ? -17.078 5.406 -0.297 1 84.81 101 ALA B N 1
ATOM 2094 C CA . ALA B 1 101 ? -17.625 5.203 -1.634 1 84.81 101 ALA B CA 1
ATOM 2095 C C . ALA B 1 101 ? -16.578 4.668 -2.592 1 84.81 101 ALA B C 1
ATOM 2097 O O . ALA B 1 101 ? -16.891 4.055 -3.611 1 84.81 101 ALA B O 1
ATOM 2098 N N . SER B 1 102 ? -15.312 4.789 -2.287 1 85.62 102 SER B N 1
ATOM 2099 C CA . SER B 1 102 ? -14.242 4.367 -3.186 1 85.62 102 SER B CA 1
ATOM 2100 C C . SER B 1 102 ? -13.961 2.873 -3.049 1 85.62 102 SER B C 1
ATOM 2102 O O . SER B 1 102 ? -13.281 2.283 -3.893 1 85.62 102 SER B O 1
ATOM 2104 N N . GLN B 1 103 ? -14.492 2.219 -2.09 1 90.44 103 GLN B N 1
ATOM 2105 C CA . GLN B 1 103 ? -14.086 0.865 -1.73 1 90.44 103 GLN B CA 1
ATOM 2106 C C . GLN B 1 103 ? -14.422 -0.126 -2.842 1 90.44 103 GLN B C 1
ATOM 2108 O O . GLN B 1 103 ? -13.594 -0.962 -3.207 1 90.44 103 GLN B O 1
ATOM 2113 N N . PRO B 1 104 ? -15.625 -0.048 -3.434 1 89.25 104 PRO B N 1
ATOM 2114 C CA . PRO B 1 104 ? -15.906 -1.003 -4.508 1 89.25 104 PRO B CA 1
ATOM 2115 C C . PRO B 1 104 ? -14.977 -0.836 -5.707 1 89.25 104 PRO B C 1
ATOM 2117 O O . PRO B 1 104 ? -14.57 -1.827 -6.32 1 89.25 104 PRO B O 1
ATOM 2120 N N . LEU B 1 105 ? -14.672 0.346 -6.008 1 84.62 105 LEU B N 1
ATOM 2121 C CA . LEU B 1 105 ? -13.773 0.619 -7.121 1 84.62 105 LEU B CA 1
ATOM 2122 C C . LEU B 1 105 ? -12.359 0.141 -6.805 1 84.62 105 LEU B C 1
ATOM 2124 O O . LEU B 1 105 ? -11.68 -0.413 -7.668 1 84.62 105 LEU B O 1
ATOM 2128 N N . ASN B 1 106 ? -12 0.349 -5.617 1 85.69 106 ASN B N 1
ATOM 2129 C CA . ASN B 1 106 ? -10.695 -0.116 -5.168 1 85.69 106 ASN B CA 1
ATOM 2130 C C . ASN B 1 106 ? -10.586 -1.637 -5.238 1 85.69 106 ASN B C 1
ATOM 2132 O O . ASN B 1 106 ? -9.57 -2.172 -5.691 1 85.69 106 ASN B O 1
ATOM 2136 N N . ALA B 1 107 ? -11.602 -2.209 -4.75 1 89.88 107 ALA B N 1
ATOM 2137 C CA . ALA B 1 107 ? -11.625 -3.668 -4.793 1 89.88 107 ALA B CA 1
ATOM 2138 C C . ALA B 1 107 ? -11.453 -4.176 -6.223 1 89.88 107 ALA B C 1
ATOM 2140 O O . ALA B 1 107 ? -10.656 -5.082 -6.477 1 89.88 107 ALA B O 1
ATOM 2141 N N . PHE B 1 108 ? -12.172 -3.588 -7.102 1 87.69 108 PHE B N 1
ATOM 2142 C CA . PHE B 1 108 ? -12.094 -3.969 -8.508 1 87.69 108 PHE B CA 1
ATOM 2143 C C . PHE B 1 108 ? -10.68 -3.758 -9.039 1 87.69 108 PHE B C 1
ATOM 2145 O O . PHE B 1 108 ? -10.125 -4.641 -9.695 1 87.69 108 PHE B O 1
ATOM 2152 N N . ALA B 1 109 ? -10.109 -2.66 -8.789 1 83.94 109 ALA B N 1
ATOM 2153 C CA . ALA B 1 109 ? -8.789 -2.312 -9.289 1 83.94 109 ALA B CA 1
ATOM 2154 C C . ALA B 1 109 ? -7.73 -3.279 -8.766 1 83.94 109 ALA B C 1
ATOM 2156 O O . ALA B 1 109 ? -6.887 -3.764 -9.523 1 83.94 109 ALA B O 1
ATOM 2157 N N . PHE B 1 110 ? -7.781 -3.578 -7.543 1 87.69 110 PHE B N 1
ATOM 2158 C CA . PHE B 1 110 ? -6.789 -4.457 -6.938 1 87.69 110 PHE B CA 1
ATOM 2159 C C . PHE B 1 110 ? -6.895 -5.867 -7.504 1 87.69 110 PHE B C 1
ATOM 2161 O O . PHE B 1 110 ? -5.879 -6.504 -7.789 1 87.69 110 PHE B O 1
ATOM 2168 N N . ILE B 1 111 ? -8.07 -6.273 -7.613 1 90 111 ILE B N 1
ATOM 2169 C CA . ILE B 1 111 ? -8.281 -7.633 -8.094 1 90 111 ILE B CA 1
ATOM 2170 C C . ILE B 1 111 ? -7.793 -7.75 -9.539 1 90 111 ILE B C 1
ATOM 2172 O O . ILE B 1 111 ? -7.113 -8.719 -9.898 1 90 111 ILE B O 1
ATOM 2176 N N . VAL B 1 112 ? -8.133 -6.82 -10.344 1 87.12 112 VAL B N 1
ATOM 2177 C CA . VAL B 1 112 ? -7.703 -6.848 -11.734 1 87.12 112 VAL B CA 1
ATOM 2178 C C . VAL B 1 112 ? -6.18 -6.832 -11.805 1 87.12 112 VAL B C 1
ATOM 2180 O O . VAL B 1 112 ? -5.578 -7.578 -12.586 1 87.12 112 VAL B O 1
ATOM 2183 N N . ASP B 1 113 ? -5.566 -6.074 -11.016 1 86.12 113 ASP B N 1
ATOM 2184 C CA . ASP B 1 113 ? -4.109 -6.059 -10.945 1 86.12 113 ASP B CA 1
ATOM 2185 C C . ASP B 1 113 ? -3.566 -7.434 -10.562 1 86.12 113 ASP B C 1
ATOM 2187 O O . ASP B 1 113 ? -2.641 -7.941 -11.195 1 86.12 113 ASP B O 1
ATOM 2191 N N . GLY B 1 114 ? -4.145 -7.941 -9.562 1 89.31 114 GLY B N 1
ATOM 2192 C CA . GLY B 1 114 ? -3.717 -9.258 -9.109 1 89.31 114 GLY B CA 1
ATOM 2193 C C . GLY B 1 114 ? -3.846 -10.32 -10.188 1 89.31 114 GLY B C 1
ATOM 2194 O O . GLY B 1 114 ? -2.973 -11.188 -10.32 1 89.31 114 GLY B O 1
ATOM 2195 N N . LEU B 1 115 ? -4.922 -10.273 -10.883 1 89.69 115 LEU B N 1
ATOM 2196 C CA . LEU B 1 115 ? -5.152 -11.242 -11.945 1 89.69 115 LEU B CA 1
ATOM 2197 C C . LEU B 1 115 ? -4.113 -11.102 -13.055 1 89.69 115 LEU B C 1
ATOM 2199 O O . LEU B 1 115 ? -3.586 -12.102 -13.547 1 89.69 115 LEU B O 1
ATOM 2203 N N . HIS B 1 116 ? -3.771 -9.883 -13.398 1 88.81 116 HIS B N 1
ATOM 2204 C CA . HIS B 1 116 ? -2.75 -9.648 -14.414 1 88.81 116 HIS B CA 1
ATOM 2205 C C . HIS B 1 116 ? -1.376 -10.094 -13.922 1 88.81 116 HIS B C 1
ATOM 2207 O O . HIS B 1 116 ? -0.584 -10.641 -14.695 1 88.81 116 HIS B O 1
ATOM 2213 N N . TYR B 1 117 ? -1.097 -9.898 -12.664 1 89.31 117 TYR B N 1
ATOM 2214 C CA . TYR B 1 117 ? 0.161 -10.367 -12.094 1 89.31 117 TYR B CA 1
ATOM 2215 C C . TYR B 1 117 ? 0.237 -11.891 -12.125 1 89.31 117 TYR B C 1
ATOM 2217 O O . TYR B 1 117 ? 1.305 -12.461 -12.359 1 89.31 117 TYR B O 1
ATOM 2225 N N . GLY B 1 118 ? -0.885 -12.461 -11.93 1 90.75 118 GLY B N 1
ATOM 2226 C CA . GLY B 1 118 ? -0.94 -13.914 -11.93 1 90.75 118 GLY B CA 1
ATOM 2227 C C . GLY B 1 118 ? -0.569 -14.523 -13.266 1 90.75 118 GLY B C 1
ATOM 2228 O O . GLY B 1 118 ? 0.025 -15.602 -13.32 1 90.75 118 GLY B O 1
ATOM 2229 N N . VAL B 1 119 ? -0.926 -13.828 -14.312 1 89.75 119 VAL B N 1
ATOM 2230 C CA . VAL B 1 119 ? -0.598 -14.344 -15.633 1 89.75 119 VAL B CA 1
ATOM 2231 C C . VAL B 1 119 ? 0.708 -13.719 -16.125 1 89.75 119 VAL B C 1
ATOM 2233 O O . VAL B 1 119 ? 1.08 -13.875 -17.281 1 89.75 119 VAL B O 1
ATOM 2236 N N . SER B 1 120 ? 1.348 -12.922 -15.258 1 87.06 120 SER B N 1
ATOM 2237 C CA . SER B 1 120 ? 2.635 -12.281 -15.516 1 87.06 120 SER B CA 1
ATOM 2238 C C . SER B 1 120 ? 2.523 -11.242 -16.625 1 87.06 120 SER B C 1
ATOM 2240 O O . SER B 1 120 ? 3.453 -11.062 -17.406 1 87.06 120 SER B O 1
ATOM 2242 N N . ASP B 1 121 ? 1.366 -10.758 -16.75 1 86.06 121 ASP B N 1
ATOM 2243 C CA . ASP B 1 121 ? 1.186 -9.633 -17.672 1 86.06 121 ASP B CA 1
ATOM 2244 C C . ASP B 1 121 ? 1.532 -8.312 -17 1 86.06 121 ASP B C 1
ATOM 2246 O O . ASP B 1 121 ? 0.666 -7.449 -16.812 1 86.06 121 ASP B O 1
ATOM 2250 N N . PHE B 1 122 ? 2.752 -8.023 -16.719 1 82.81 122 PHE B N 1
ATOM 2251 C CA . PHE B 1 122 ? 3.24 -6.879 -15.953 1 82.81 122 PHE B CA 1
ATOM 2252 C C . PHE B 1 122 ? 3.223 -5.617 -16.812 1 82.81 122 PHE B C 1
ATOM 2254 O O . PHE B 1 122 ? 2.891 -4.535 -16.312 1 82.81 122 PHE B O 1
ATOM 2261 N N . PRO B 1 123 ? 3.521 -5.73 -18.031 1 82.69 123 PRO B N 1
ATOM 2262 C CA . PRO B 1 123 ? 3.482 -4.508 -18.844 1 82.69 123 PRO B CA 1
ATOM 2263 C C . PRO B 1 123 ? 2.09 -3.885 -18.906 1 82.69 123 PRO B C 1
ATOM 2265 O O . PRO B 1 123 ? 1.952 -2.662 -18.812 1 82.69 123 PRO B O 1
ATOM 2268 N N . TYR B 1 124 ? 1.136 -4.691 -19.062 1 78.19 124 TYR B N 1
ATOM 2269 C CA . TYR B 1 124 ? -0.227 -4.168 -19.062 1 78.19 124 TYR B CA 1
ATOM 2270 C C . TYR B 1 124 ? -0.536 -3.438 -17.766 1 78.19 124 TYR B C 1
ATOM 2272 O O . TYR B 1 124 ? -1.099 -2.34 -17.781 1 78.19 124 TYR B O 1
ATOM 2280 N N . ALA B 1 125 ? -0.215 -4.043 -16.672 1 77.12 125 ALA B N 1
ATOM 2281 C CA . ALA B 1 125 ? -0.46 -3.441 -15.359 1 77.12 125 ALA B CA 1
ATOM 2282 C C . ALA B 1 125 ? 0.284 -2.117 -15.219 1 77.12 125 ALA B C 1
ATOM 2284 O O . ALA B 1 125 ? -0.277 -1.132 -14.734 1 77.12 125 ALA B O 1
ATOM 2285 N N . ALA B 1 126 ? 1.469 -2.08 -15.727 1 81.88 126 ALA B N 1
ATOM 2286 C CA . ALA B 1 126 ? 2.295 -0.879 -15.633 1 81.88 126 ALA B CA 1
ATOM 2287 C C . ALA B 1 126 ? 1.703 0.261 -16.453 1 81.88 126 ALA B C 1
ATOM 2289 O O . ALA B 1 126 ? 1.552 1.38 -15.961 1 81.88 126 ALA B O 1
ATOM 2290 N N . TYR B 1 127 ? 1.309 -0.029 -17.641 1 81.94 127 TYR B N 1
ATOM 2291 C CA . TYR B 1 127 ? 0.772 1.002 -18.531 1 81.94 127 TYR B CA 1
ATOM 2292 C C . TYR B 1 127 ? -0.59 1.481 -18.031 1 81.94 127 TYR B C 1
ATOM 2294 O O . TYR B 1 127 ? -0.906 2.67 -18.125 1 81.94 127 TYR B O 1
ATOM 2302 N N . SER B 1 128 ? -1.335 0.557 -17.578 1 76.75 128 SER B N 1
ATOM 2303 C CA . SER B 1 128 ? -2.645 0.926 -17.047 1 76.75 128 SER B CA 1
ATOM 2304 C C . SER B 1 128 ? -2.514 1.846 -15.836 1 76.75 128 SER B C 1
ATOM 2306 O O . SER B 1 128 ? -3.246 2.828 -15.711 1 76.75 128 SER B O 1
ATOM 2308 N N . MET B 1 129 ? -1.549 1.553 -15.008 1 79.06 129 MET B N 1
ATOM 2309 C CA . MET B 1 129 ? -1.34 2.373 -13.812 1 79.06 129 MET B CA 1
ATOM 2310 C C . MET B 1 129 ? -0.8 3.748 -14.188 1 79.06 129 MET B C 1
ATOM 2312 O O . MET B 1 129 ? -1.174 4.754 -13.578 1 79.06 129 MET B O 1
ATOM 2316 N N . MET B 1 130 ? 0.025 3.775 -15.156 1 83.25 130 MET B N 1
ATOM 2317 C CA . MET B 1 130 ? 0.562 5.055 -15.617 1 83.25 130 MET B CA 1
ATOM 2318 C C . MET B 1 130 ? -0.541 5.926 -16.203 1 83.25 130 MET B C 1
ATOM 2320 O O . MET B 1 130 ? -0.594 7.129 -15.938 1 83.25 130 MET B O 1
ATOM 2324 N N . LEU B 1 131 ? -1.355 5.352 -16.969 1 79.38 131 LEU B N 1
ATOM 2325 C CA . LEU B 1 131 ? -2.449 6.09 -17.594 1 79.38 131 LEU B CA 1
ATOM 2326 C C . LEU B 1 131 ? -3.406 6.633 -16.547 1 79.38 131 LEU B C 1
ATOM 2328 O O . LEU B 1 131 ? -3.799 7.801 -16.594 1 79.38 131 LEU B O 1
ATOM 2332 N N . VAL B 1 132 ? -3.701 5.82 -15.57 1 76.12 132 VAL B N 1
ATOM 2333 C CA . VAL B 1 132 ? -4.594 6.238 -14.5 1 76.12 132 VAL B CA 1
ATOM 2334 C C . VAL B 1 132 ? -3.945 7.363 -13.695 1 76.12 132 VAL B C 1
ATOM 2336 O O . VAL B 1 132 ? -4.613 8.328 -13.312 1 76.12 132 VAL B O 1
ATOM 2339 N N . GLY B 1 133 ? -2.656 7.227 -13.461 1 77.81 133 GLY B N 1
ATOM 2340 C CA . GLY B 1 133 ? -1.935 8.258 -12.734 1 77.81 133 GLY B CA 1
ATOM 2341 C C . GLY B 1 133 ? -1.916 9.594 -13.453 1 77.81 133 GLY B C 1
ATOM 2342 O O . GLY B 1 133 ? -2.146 10.641 -12.844 1 77.81 133 GLY B O 1
ATOM 2343 N N . ILE B 1 134 ? -1.706 9.586 -14.703 1 82.12 134 ILE B N 1
ATOM 2344 C CA . ILE B 1 134 ? -1.647 10.805 -15.508 1 82.12 134 ILE B CA 1
ATOM 2345 C C . ILE B 1 134 ? -3.027 11.453 -15.555 1 82.12 134 ILE B C 1
ATOM 2347 O O . ILE B 1 134 ? -3.16 12.656 -15.336 1 82.12 134 ILE B O 1
ATOM 2351 N N . LEU B 1 135 ? -4.004 10.656 -15.758 1 75 135 LEU B N 1
ATOM 2352 C CA . LEU B 1 135 ? -5.359 11.18 -15.859 1 75 135 LEU B CA 1
ATOM 2353 C C . LEU B 1 135 ? -5.82 11.766 -14.531 1 75 135 LEU B C 1
ATOM 2355 O O . LEU B 1 135 ? -6.434 12.836 -14.5 1 75 135 LEU B O 1
ATOM 2359 N N . SER B 1 136 ? -5.453 11.07 -13.508 1 73.19 136 SER B N 1
ATOM 2360 C CA . SER B 1 136 ? -5.824 11.547 -12.18 1 73.19 136 SER B CA 1
ATOM 2361 C C . SER B 1 136 ? -5.109 12.852 -11.836 1 73.19 136 SER B C 1
ATOM 2363 O O . SER B 1 136 ? -5.695 13.75 -11.234 1 73.19 136 SER B O 1
ATOM 2365 N N . SER B 1 137 ? -3.877 12.992 -12.18 1 76.69 137 SER B N 1
ATOM 2366 C CA . SER B 1 137 ? -3.107 14.203 -11.93 1 76.69 137 SER B CA 1
ATOM 2367 C C . SER B 1 137 ? -3.668 15.383 -12.719 1 76.69 137 SER B C 1
ATOM 2369 O O . SER B 1 137 ? -3.721 16.516 -12.211 1 76.69 137 SER B O 1
ATOM 2371 N N . VAL B 1 138 ? -4.07 15.164 -13.852 1 77.38 138 VAL B N 1
ATOM 2372 C CA . VAL B 1 138 ? -4.633 16.219 -14.695 1 77.38 138 VAL B CA 1
ATOM 2373 C C . VAL B 1 138 ? -5.961 16.688 -14.109 1 77.38 138 VAL B C 1
ATOM 2375 O O . VAL B 1 138 ? -6.203 17.891 -14 1 77.38 138 VAL B O 1
ATOM 2378 N N . ILE B 1 139 ? -6.734 15.789 -13.672 1 72.69 139 ILE B N 1
ATOM 2379 C CA . ILE B 1 139 ? -8.031 16.141 -13.109 1 72.69 139 ILE B CA 1
ATOM 2380 C C . ILE B 1 139 ? -7.836 16.906 -11.805 1 72.69 139 ILE B C 1
ATOM 2382 O O . ILE B 1 139 ? -8.516 17.906 -11.555 1 72.69 139 ILE B O 1
ATOM 2386 N N . ALA B 1 140 ? -6.922 16.359 -11.016 1 71.81 140 ALA B N 1
ATOM 2387 C CA . ALA B 1 140 ? -6.641 17.016 -9.742 1 71.81 140 ALA B CA 1
ATOM 2388 C C . ALA B 1 140 ? -6.164 18.453 -9.953 1 71.81 140 ALA B C 1
ATOM 2390 O O . ALA B 1 140 ? -6.566 19.359 -9.227 1 71.81 140 ALA B O 1
ATOM 2391 N N . THR B 1 141 ? -5.316 18.672 -10.898 1 74.06 141 THR B N 1
ATOM 2392 C CA . THR B 1 141 ? -4.785 20 -11.18 1 74.06 141 THR B CA 1
ATOM 2393 C C . THR B 1 141 ? -5.871 20.922 -11.742 1 74.06 141 THR B C 1
ATOM 2395 O O . THR B 1 141 ? -5.941 22.094 -11.398 1 74.06 141 THR B O 1
ATOM 2398 N N . CYS B 1 142 ? -6.707 20.391 -12.508 1 71 142 CYS B N 1
ATOM 2399 C CA . CYS B 1 142 ? -7.785 21.172 -13.094 1 71 142 CYS B CA 1
ATOM 2400 C C . CYS B 1 142 ? -8.797 21.594 -12.031 1 71 142 CYS B C 1
ATOM 2402 O O . CYS B 1 142 ? -9.305 22.719 -12.062 1 71 142 CYS B O 1
ATOM 2404 N N . TYR B 1 143 ? -9.039 20.688 -11.188 1 66.94 143 TYR B N 1
ATOM 2405 C CA . TYR B 1 143 ? -10 20.969 -10.133 1 66.94 143 TYR B CA 1
ATOM 2406 C C . TYR B 1 143 ? -9.453 22.016 -9.156 1 66.94 143 TYR B C 1
ATOM 2408 O O . TYR B 1 143 ? -10.195 22.844 -8.648 1 66.94 143 TYR B O 1
ATOM 2416 N N . GLU B 1 144 ? -8.219 21.844 -8.805 1 67.19 144 GLU B N 1
ATOM 2417 C CA . GLU B 1 144 ? -7.605 22.828 -7.93 1 67.19 144 GLU B CA 1
ATOM 2418 C C . GLU B 1 144 ? -7.672 24.219 -8.539 1 67.19 144 GLU B C 1
ATOM 2420 O O . GLU B 1 144 ? -7.809 25.219 -7.824 1 67.19 144 GLU B O 1
ATOM 2425 N N . MET B 1 145 ? -7.543 24.281 -9.727 1 63.59 145 MET B N 1
ATOM 2426 C CA . MET B 1 145 ? -7.605 25.562 -10.414 1 63.59 145 MET B CA 1
ATOM 2427 C C . MET B 1 145 ? -9.023 26.125 -10.398 1 63.59 145 MET B C 1
ATOM 2429 O O . MET B 1 145 ? -9.219 27.328 -10.344 1 63.59 145 MET B O 1
ATOM 2433 N N . ALA B 1 146 ? -9.891 25.219 -10.281 1 58.53 146 ALA B N 1
ATOM 2434 C CA . ALA B 1 146 ? -11.281 25.641 -10.43 1 58.53 146 ALA B CA 1
ATOM 2435 C C . ALA B 1 146 ? -11.898 26 -9.086 1 58.53 146 ALA B C 1
ATOM 2437 O O . ALA B 1 146 ? -12.742 26.891 -9 1 58.53 146 ALA B O 1
ATOM 2438 N N . SER B 1 147 ? -11.688 25.203 -8.086 1 60.5 147 SER B N 1
ATOM 2439 C CA . SER B 1 147 ? -12.438 25.453 -6.855 1 60.5 147 SER B CA 1
ATOM 2440 C C . SER B 1 147 ? -11.508 25.797 -5.703 1 60.5 147 SER B C 1
ATOM 2442 O O . SER B 1 147 ? -10.391 25.281 -5.613 1 60.5 147 SER B O 1
ATOM 2444 N N . LYS B 1 148 ? -11.781 26.891 -5.074 1 61.53 148 LYS B N 1
ATOM 2445 C CA . LYS B 1 148 ? -11.039 27.469 -3.959 1 61.53 148 LYS B CA 1
ATOM 2446 C C . LYS B 1 148 ? -11.086 26.562 -2.734 1 61.53 148 LYS B C 1
ATOM 2448 O O . LYS B 1 148 ? -10.344 26.766 -1.771 1 61.53 148 LYS B O 1
ATOM 2453 N N . ASP B 1 149 ? -12.078 25.578 -2.77 1 60.25 149 ASP B N 1
ATOM 2454 C CA . ASP B 1 149 ? -12.172 24.75 -1.573 1 60.25 149 ASP B CA 1
ATOM 2455 C C . ASP B 1 149 ? -11.234 23.547 -1.669 1 60.25 149 ASP B C 1
ATOM 2457 O O . ASP B 1 149 ? -11.586 22.531 -2.283 1 60.25 149 ASP B O 1
ATOM 2461 N N . VAL B 1 150 ? -10.125 23.703 -1.167 1 58.31 150 VAL B N 1
ATOM 2462 C CA . VAL B 1 150 ? -9 22.797 -1.307 1 58.31 150 VAL B CA 1
ATOM 2463 C C . VAL B 1 150 ? -9.398 21.406 -0.795 1 58.31 150 VAL B C 1
ATOM 2465 O O . VAL B 1 150 ? -9.047 20.391 -1.4 1 58.31 150 VAL B O 1
ATOM 2468 N N . ALA B 1 151 ? -10.188 21.375 0.3 1 59.28 151 ALA B N 1
ATOM 2469 C CA . ALA B 1 151 ? -10.539 20.094 0.9 1 59.28 151 ALA B CA 1
ATOM 2470 C C . ALA B 1 151 ? -11.469 19.297 -0.011 1 59.28 151 ALA B C 1
ATOM 2472 O O . ALA B 1 151 ? -11.242 18.109 -0.252 1 59.28 151 ALA B O 1
ATOM 2473 N N . ARG B 1 152 ? -12.484 19.906 -0.467 1 61.16 152 ARG B N 1
ATOM 2474 C CA . ARG B 1 152 ? -13.469 19.266 -1.337 1 61.16 152 ARG B CA 1
ATOM 2475 C C . ARG B 1 152 ? -12.836 18.859 -2.668 1 61.16 152 ARG B C 1
ATOM 2477 O O . ARG B 1 152 ? -13.133 17.797 -3.207 1 61.16 152 ARG B O 1
ATOM 2484 N N . ASN B 1 153 ? -11.961 19.656 -3.105 1 62.84 153 ASN B N 1
ATOM 2485 C CA . ASN B 1 153 ? -11.312 19.422 -4.395 1 62.84 153 ASN B CA 1
ATOM 2486 C C . ASN B 1 153 ? -10.398 18.203 -4.344 1 62.84 153 ASN B C 1
ATOM 2488 O O . ASN B 1 153 ? -10.352 17.406 -5.293 1 62.84 153 ASN B O 1
ATOM 2492 N N . THR B 1 154 ? -9.758 18.047 -3.223 1 62.72 154 THR B N 1
ATOM 2493 C CA . THR B 1 154 ? -8.828 16.922 -3.09 1 62.72 154 THR B CA 1
ATOM 2494 C C . THR B 1 154 ? -9.578 15.594 -3.068 1 62.72 154 THR B C 1
ATOM 2496 O O . THR B 1 154 ? -9.156 14.625 -3.701 1 62.72 154 THR B O 1
ATOM 2499 N N . VAL B 1 155 ? -10.695 15.648 -2.381 1 62.16 155 VAL B N 1
ATOM 2500 C CA . VAL B 1 155 ? -11.508 14.438 -2.295 1 62.16 155 VAL B CA 1
ATOM 2501 C C . VAL B 1 155 ? -12.062 14.086 -3.672 1 62.16 155 VAL B C 1
ATOM 2503 O O . VAL B 1 155 ? -12.039 12.922 -4.086 1 62.16 155 VAL B O 1
ATOM 2506 N N . ALA B 1 156 ? -12.492 15.133 -4.277 1 63.34 156 ALA B N 1
ATOM 2507 C CA . ALA B 1 156 ? -13.055 14.938 -5.609 1 63.34 156 ALA B CA 1
ATOM 2508 C C . ALA B 1 156 ? -12.008 14.406 -6.578 1 63.34 156 ALA B C 1
ATOM 2510 O O . ALA B 1 156 ? -12.289 13.523 -7.395 1 63.34 156 ALA B O 1
ATOM 2511 N N . ALA B 1 157 ? -10.883 14.922 -6.441 1 64.06 157 ALA B N 1
ATOM 2512 C CA . ALA B 1 157 ? -9.797 14.492 -7.316 1 64.06 157 ALA B CA 1
ATOM 2513 C C . ALA B 1 157 ? -9.453 13.023 -7.082 1 64.06 157 ALA B C 1
ATOM 2515 O O . ALA B 1 157 ? -9.203 12.281 -8.031 1 64.06 157 ALA B O 1
ATOM 2516 N N . LYS B 1 158 ? -9.461 12.586 -5.941 1 63.5 158 LYS B N 1
ATOM 2517 C CA . LYS B 1 158 ? -9.094 11.211 -5.613 1 63.5 158 LYS B CA 1
ATOM 2518 C C . LYS B 1 158 ? -10.172 10.227 -6.074 1 63.5 158 LYS B C 1
ATOM 2520 O O . LYS B 1 158 ? -9.859 9.148 -6.574 1 63.5 158 LYS B O 1
ATOM 2525 N N . VAL B 1 159 ? -11.398 10.688 -5.883 1 62.91 159 VAL B N 1
ATOM 2526 C CA . VAL B 1 159 ? -12.508 9.859 -6.355 1 62.91 159 VAL B CA 1
ATOM 2527 C C . VAL B 1 159 ? -12.445 9.734 -7.879 1 62.91 159 VAL B C 1
ATOM 2529 O O . VAL B 1 159 ? -12.656 8.656 -8.43 1 62.91 159 VAL B O 1
ATOM 2532 N N . ALA B 1 160 ? -12.133 10.773 -8.469 1 64 160 ALA B N 1
ATOM 2533 C CA . ALA B 1 160 ? -12.008 10.766 -9.922 1 64 160 ALA B CA 1
ATOM 2534 C C . ALA B 1 160 ? -10.883 9.836 -10.375 1 64 160 ALA B C 1
ATOM 2536 O O . ALA B 1 160 ? -11.016 9.125 -11.367 1 64 160 ALA B O 1
ATOM 2537 N N . GLU B 1 161 ? -9.859 9.859 -9.633 1 66.69 161 GLU B N 1
ATOM 2538 C CA . GLU B 1 161 ? -8.727 8.984 -9.922 1 66.69 161 GLU B CA 1
ATOM 2539 C C . GLU B 1 161 ? -9.125 7.52 -9.844 1 66.69 161 GLU B C 1
ATOM 2541 O O . GLU B 1 161 ? -8.781 6.723 -10.719 1 66.69 161 GLU B O 1
ATOM 2546 N N . LEU B 1 162 ? -9.859 7.215 -8.883 1 65.06 162 LEU B N 1
ATOM 2547 C CA . LEU B 1 162 ? -10.273 5.832 -8.672 1 65.06 162 LEU B CA 1
ATOM 2548 C C . LEU B 1 162 ? -11.266 5.387 -9.742 1 65.06 162 LEU B C 1
ATOM 2550 O O . LEU B 1 162 ? -11.203 4.25 -10.211 1 65.06 162 LEU B O 1
ATOM 2554 N N . LEU B 1 163 ? -12.117 6.316 -10.039 1 64.06 163 LEU B N 1
ATOM 2555 C CA . LEU B 1 163 ? -13.078 6.012 -11.102 1 64.06 163 LEU B CA 1
ATOM 2556 C C . LEU B 1 163 ? -12.359 5.766 -12.422 1 64.06 163 LEU B C 1
ATOM 2558 O O . LEU B 1 163 ? -12.711 4.836 -13.156 1 64.06 163 LEU B O 1
ATOM 2562 N N . MET B 1 164 ? -11.406 6.535 -12.594 1 64.5 164 MET B N 1
ATOM 2563 C CA . MET B 1 164 ? -10.656 6.375 -13.836 1 64.5 164 MET B CA 1
ATOM 2564 C C . MET B 1 164 ? -9.891 5.059 -13.844 1 64.5 164 MET B C 1
ATOM 2566 O O . MET B 1 164 ? -9.789 4.402 -14.883 1 64.5 164 MET B O 1
ATOM 2570 N N . ARG B 1 165 ? -9.375 4.727 -12.703 1 66.12 165 ARG B N 1
ATOM 2571 C CA . ARG B 1 165 ? -8.688 3.441 -12.602 1 66.12 165 ARG B CA 1
ATOM 2572 C C . ARG B 1 165 ? -9.633 2.289 -12.93 1 66.12 165 ARG B C 1
ATOM 2574 O O . ARG B 1 165 ? -9.242 1.346 -13.625 1 66.12 165 ARG B O 1
ATOM 2581 N N . GLY B 1 166 ? -10.805 2.385 -12.453 1 62.47 166 GLY B N 1
ATOM 2582 C CA . GLY B 1 166 ? -11.797 1.369 -12.75 1 62.47 166 GLY B CA 1
ATOM 2583 C C . GLY B 1 166 ? -12.164 1.303 -14.219 1 62.47 166 GLY B C 1
ATOM 2584 O O . GLY B 1 166 ? -12.266 0.215 -14.789 1 62.47 166 GLY B O 1
ATOM 2585 N N . LEU B 1 167 ? -12.32 2.441 -14.734 1 62.16 167 LEU B N 1
ATOM 2586 C CA . LEU B 1 167 ? -12.703 2.529 -16.141 1 62.16 167 LEU B CA 1
ATOM 2587 C C . LEU B 1 167 ? -11.602 1.98 -17.031 1 62.16 167 LEU B C 1
ATOM 2589 O O . LEU B 1 167 ? -11.875 1.255 -18 1 62.16 167 LEU B O 1
ATOM 2593 N N . VAL B 1 168 ? -10.438 2.34 -16.75 1 59.47 168 VAL B N 1
ATOM 2594 C CA . VAL B 1 168 ? -9.32 1.902 -17.578 1 59.47 168 VAL B CA 1
ATOM 2595 C C . VAL B 1 168 ? -9.18 0.384 -17.5 1 59.47 168 VAL B C 1
ATOM 2597 O O . VAL B 1 168 ? -8.945 -0.28 -18.516 1 59.47 168 VAL B O 1
ATOM 2600 N N . PHE B 1 169 ? -9.398 -0.109 -16.391 1 60.75 169 PHE B N 1
ATOM 2601 C CA . PHE B 1 169 ? -9.289 -1.555 -16.234 1 60.75 169 PHE B CA 1
ATOM 2602 C C . PHE B 1 169 ? -10.414 -2.268 -16.969 1 60.75 169 PHE B C 1
ATOM 2604 O O . PHE B 1 169 ? -10.188 -3.305 -17.594 1 60.75 169 PHE B O 1
ATOM 2611 N N . TYR B 1 170 ? -11.57 -1.696 -16.797 1 56.16 170 TYR B N 1
ATOM 2612 C CA . TYR B 1 170 ? -12.703 -2.262 -17.516 1 56.16 170 TYR B CA 1
ATOM 2613 C C . TYR B 1 170 ? -12.453 -2.26 -19.016 1 56.16 170 TYR B C 1
ATOM 2615 O O . TYR B 1 170 ? -12.688 -3.264 -19.688 1 56.16 170 TYR B O 1
ATOM 2623 N N . PHE B 1 171 ? -12 -1.174 -19.391 1 54.31 171 PHE B N 1
ATOM 2624 C CA . PHE B 1 171 ? -11.75 -1.035 -20.828 1 54.31 171 PHE B CA 1
ATOM 2625 C C . PHE B 1 171 ? -10.672 -2.01 -21.281 1 54.31 171 PHE B C 1
ATOM 2627 O O . PHE B 1 171 ? -10.812 -2.654 -22.328 1 54.31 171 PHE B O 1
ATOM 2634 N N . PHE B 1 172 ? -9.727 -2.123 -20.594 1 52.91 172 PHE B N 1
ATOM 2635 C CA . PHE B 1 172 ? -8.641 -3.014 -21 1 52.91 172 PHE B CA 1
ATOM 2636 C C . PHE B 1 172 ? -9.07 -4.473 -20.875 1 52.91 172 PHE B C 1
ATOM 2638 O O . PHE B 1 172 ? -8.617 -5.324 -21.641 1 52.91 172 PHE B O 1
ATOM 2645 N N . ALA B 1 173 ? -9.781 -4.746 -19.891 1 54.81 173 ALA B N 1
ATOM 2646 C CA . ALA B 1 173 ? -10.328 -6.094 -19.766 1 54.81 173 ALA B CA 1
ATOM 2647 C C . ALA B 1 173 ? -11.156 -6.461 -21 1 54.81 173 ALA B C 1
ATOM 2649 O O . ALA B 1 173 ? -11.172 -7.617 -21.422 1 54.81 173 ALA B O 1
ATOM 2650 N N . LEU B 1 174 ? -11.875 -5.484 -21.438 1 49.03 174 LEU B N 1
ATOM 2651 C CA . LEU B 1 174 ? -12.648 -5.695 -22.656 1 49.03 174 LEU B CA 1
ATOM 2652 C C . LEU B 1 174 ? -11.727 -5.902 -23.844 1 49.03 174 LEU B C 1
ATOM 2654 O O . LEU B 1 174 ? -12.023 -6.699 -24.734 1 49.03 174 LEU B O 1
ATOM 2658 N N . LEU B 1 175 ? -10.742 -5.129 -23.875 1 45.06 175 LEU B N 1
ATOM 2659 C CA . LEU B 1 175 ? -9.844 -5.152 -25.031 1 45.06 175 LEU B CA 1
ATOM 2660 C C . LEU B 1 175 ? -8.945 -6.383 -25 1 45.06 175 LEU B C 1
ATOM 2662 O O . LEU B 1 175 ? -8.555 -6.898 -26.047 1 45.06 175 LEU B O 1
ATOM 2666 N N . PHE B 1 176 ? -8.469 -6.676 -23.844 1 44.78 176 PHE B N 1
ATOM 2667 C CA . PHE B 1 176 ? -7.605 -7.848 -23.781 1 44.78 176 PHE B CA 1
ATOM 2668 C C . PHE B 1 176 ? -8.258 -8.961 -22.969 1 44.78 176 PHE B C 1
ATOM 2670 O O . PHE B 1 176 ? -7.848 -9.234 -21.844 1 44.78 176 PHE B O 1
ATOM 2677 N N . PRO B 1 177 ? -9.352 -9.383 -23.594 1 44.97 177 PRO B N 1
ATOM 2678 C CA . PRO B 1 177 ? -10 -10.516 -22.906 1 44.97 177 PRO B CA 1
ATOM 2679 C C . PRO B 1 177 ? -9.047 -11.688 -22.703 1 44.97 177 PRO B C 1
ATOM 2681 O O . PRO B 1 177 ? -8.133 -11.906 -23.5 1 44.97 177 PRO B O 1
ATOM 2684 N N . PHE B 1 178 ? -8.805 -12.039 -21.391 1 41.91 178 PHE B N 1
ATOM 2685 C CA . PHE B 1 178 ? -8.031 -13.25 -21.141 1 41.91 178 PHE B CA 1
ATOM 2686 C C . PHE B 1 178 ? -8.352 -14.32 -22.188 1 41.91 178 PHE B C 1
ATOM 2688 O O . PHE B 1 178 ? -9.453 -14.352 -22.734 1 41.91 178 PHE B O 1
#

Foldseek 3Di:
DPLDPVLLVVLVVLLVVLLVVLLVVLLVLLQVLLQQLLVCVVVVNVVVLVVSLVVSLVVLQVSLLVQLVVLLVCQLVSVVVVDDDPSNSVCSNLSSCLNRVLSNLSSNLSNLLSSCVSNPVVVVNVVLLVVLVVVLVVQLVVQVVPDVPNSNSVSVSSSSSSVSSSVSSVVVCVVDVD/DPLDPVLLVVLVVLLVVLLVVLLVVLLVLLQVLLQQLLVCVVVVNVVVLVVSLVVSLVVLQVSLLVQLVVLLVCQLVSVVVVDDDPSNSVCSNLSSCLNRVLSNLSSNLSNLLSSCVSNPVVVVNVVLLVVLVVVLVVQLVVQVVPDVPNSNSVSVSSSSSSVSSSVSSVVVCVVDVD